Protein AF-A0A1B8NYL0-F1 (afdb_monomer)

Sequence (181 aa):
MKRTAAYLSFSAEQVLPLIREAATTWELPVTEVAGTLRVTLEYGEIRVASEGAGTSVRVASEDAGNLQMLRDLLTGQLSAHGLNPVWEGGSAGRQPANQSIARVADIERLSPPTGGSRSRGRIWRVSRMEDCISACSLVPMAWAGPRRMKTASLNGPAGRRHGIGRFTRLGKLSVMERLHG

Radius of gyration: 26.54 Å; Cα contacts (8 Å, |Δi|>4): 201; chains: 1; bounding box: 51×60×64 Å

Secondary structure (DSSP, 8-state):
-EEEEEEESS-HHHHHHHHHHHHHHTT--EEEETTEEEEEETTEEEEEEEETTEEEEEEEESSHHHHHHHHHHHHHHHHHTT---EEET--TT---TT----EEEEEEE-S---S--------EEEEEEE-------------------------PPP-----------------------

Nearest PDB structures (foldseek):
  2jpi-assembly1_A  TM=6.947E-01  e=6.452E-04  Pseudomonas aeruginosa
  4rjv-assembly2_C  TM=5.872E-01  e=2.806E-02  synthetic construct
  2zl1-assembly1_B  TM=4.839E-01  e=5.111E-01  unclassified
  6ehp-assembly1_B  TM=4.326E-01  e=3.404E-01  Homo sapiens
  3cpt-assembly1_B  TM=4.619E-01  e=9.132E-01  unclassified

Solvent-accessible surface area (backbone atoms only — not comparable to full-atom values): 11942 Å² total; per-residue (Å²): 116,45,75,43,40,26,46,29,90,46,41,40,83,70,49,52,58,56,53,48,52,53,31,57,76,66,72,42,57,72,48,78,53,96,78,28,43,34,39,54,51,97,64,32,40,40,38,38,32,68,46,90,77,15,20,37,40,37,43,38,12,71,45,70,66,46,39,51,51,52,51,52,52,51,45,54,56,36,44,75,73,72,40,72,68,48,56,50,86,58,53,89,86,62,73,58,73,84,59,68,66,62,48,77,72,46,79,51,76,78,63,79,88,71,82,87,73,87,86,75,84,86,67,73,49,79,82,45,82,50,64,78,66,74,66,80,78,90,74,92,77,90,80,92,76,92,78,81,83,77,85,84,78,91,79,83,82,90,79,86,90,86,84,92,74,92,82,88,82,91,84,82,91,79,90,80,92,81,89,87,134

pLDDT: mean 70.58, std 22.88, range [33.12, 96.44]

Foldseek 3Di:
DDKKKWKWLAFCVVVVVLVVVVCVVVVWDWDDDPQWIWTDDPFWIWIWHGDVNTIMIMTDGPDPVSSVVVVVVVQVSCVVVVIHIGMDPPPPPDDDLQDFDWDQPDKDQPDDPPPDDPDDDRDIDRPDTDDGPDSDDDDDDDDDDDDDDDDDDPDDDDDDDDDDDDDDDDDDDDDDDDDDD

Mean predicted aligned error: 17.66 Å

Organism: Halomonas elongata (NCBI:txid2746)

Structure (mmCIF, N/CA/C/O backbone):
data_AF-A0A1B8NYL0-F1
#
_entry.id   AF-A0A1B8NYL0-F1
#
loop_
_atom_site.group_PDB
_atom_site.id
_atom_site.type_symbol
_atom_site.label_atom_id
_atom_site.label_alt_id
_atom_site.label_comp_id
_atom_site.label_asym_id
_atom_site.label_entity_id
_atom_site.label_seq_id
_atom_site.pdbx_PDB_ins_code
_atom_site.Cartn_x
_atom_site.Cartn_y
_atom_site.Cartn_z
_atom_site.occupancy
_atom_site.B_iso_or_equiv
_atom_site.auth_seq_id
_atom_site.auth_comp_id
_atom_site.auth_asym_id
_atom_site.auth_atom_id
_atom_site.pdbx_PDB_model_num
ATOM 1 N N . MET A 1 1 ? 2.485 12.454 -13.696 1.00 84.38 1 MET A N 1
ATOM 2 C CA . MET A 1 1 ? 1.982 11.798 -12.471 1.00 84.38 1 MET A CA 1
ATOM 3 C C . MET A 1 1 ? 1.340 10.460 -12.817 1.00 84.38 1 MET A C 1
ATOM 5 O O . MET A 1 1 ? 0.409 10.414 -13.619 1.00 84.38 1 MET A O 1
ATOM 9 N N . LYS A 1 2 ? 1.889 9.367 -12.286 1.00 91.44 2 LYS A N 1
ATOM 10 C CA . LYS A 1 2 ? 1.415 7.988 -12.457 1.00 91.44 2 LYS A CA 1
ATOM 11 C C . LYS A 1 2 ? 0.683 7.547 -11.185 1.00 91.44 2 LYS A C 1
ATOM 13 O O . LYS A 1 2 ? 0.980 8.030 -10.096 1.00 91.44 2 LYS A O 1
ATOM 18 N N . ARG A 1 3 ? -0.295 6.652 -11.325 1.00 93.69 3 ARG A N 1
ATOM 19 C CA . ARG A 1 3 ? -1.129 6.179 -10.213 1.00 93.69 3 ARG A CA 1
ATOM 20 C C . ARG A 1 3 ? -1.500 4.714 -10.387 1.00 93.69 3 ARG A C 1
ATOM 22 O O . ARG A 1 3 ? -1.682 4.265 -11.517 1.00 93.69 3 ARG A O 1
ATOM 29 N N . THR A 1 4 ? -1.646 4.010 -9.275 1.00 93.88 4 THR A N 1
ATOM 30 C CA . THR A 1 4 ? -2.210 2.658 -9.206 1.00 93.88 4 THR A CA 1
ATOM 31 C C . THR A 1 4 ? -3.116 2.559 -7.983 1.00 93.88 4 THR A C 1
ATOM 33 O O . THR A 1 4 ? -2.989 3.344 -7.038 1.00 93.88 4 THR A O 1
ATOM 36 N N . ALA A 1 5 ? -4.061 1.633 -8.026 1.00 93.94 5 ALA A N 1
ATOM 37 C CA . ALA A 1 5 ? -4.964 1.347 -6.927 1.00 93.94 5 ALA A CA 1
ATOM 38 C C . ALA A 1 5 ? -4.832 -0.125 -6.547 1.00 93.94 5 ALA A C 1
ATOM 40 O O . ALA A 1 5 ? -4.411 -0.944 -7.357 1.00 93.94 5 ALA A O 1
ATOM 41 N N . ALA A 1 6 ? -5.172 -0.456 -5.316 1.00 94.19 6 ALA A N 1
ATOM 42 C CA . ALA A 1 6 ? -5.337 -1.806 -4.835 1.00 94.19 6 ALA A CA 1
ATOM 43 C C . ALA A 1 6 ? -6.587 -1.890 -3.984 1.00 94.19 6 ALA A C 1
ATOM 45 O O . ALA A 1 6 ? -6.919 -0.960 -3.249 1.00 94.19 6 ALA A O 1
ATOM 46 N N . TYR A 1 7 ? -7.221 -3.049 -4.047 1.00 93.75 7 TYR A N 1
ATOM 47 C CA . TYR A 1 7 ? -8.329 -3.391 -3.185 1.00 93.75 7 TYR A CA 1
ATOM 48 C C . TYR A 1 7 ? -7.888 -4.418 -2.143 1.00 93.75 7 TYR A C 1
ATOM 50 O O . TYR A 1 7 ? -7.184 -5.388 -2.442 1.00 93.75 7 TYR A O 1
ATOM 58 N N . LEU A 1 8 ? -8.317 -4.199 -0.905 1.00 93.56 8 LEU A N 1
ATOM 59 C CA . LEU A 1 8 ? -8.168 -5.117 0.215 1.00 93.56 8 LEU A CA 1
ATOM 60 C C . LEU A 1 8 ? -9.558 -5.593 0.632 1.00 93.56 8 LEU A C 1
ATOM 62 O O . LEU A 1 8 ? -10.453 -4.786 0.868 1.00 93.56 8 LEU A O 1
ATOM 66 N N . SER A 1 9 ? -9.719 -6.905 0.806 1.00 93.25 9 SER A N 1
ATOM 67 C CA . SER A 1 9 ? -10.978 -7.513 1.282 1.00 93.25 9 SER A CA 1
ATOM 68 C C . SER A 1 9 ? -11.216 -7.338 2.792 1.00 93.25 9 SER A C 1
ATOM 70 O O . SER A 1 9 ? -12.069 -8.009 3.362 1.00 93.25 9 SER A O 1
ATOM 72 N N . PHE A 1 10 ? -10.440 -6.467 3.438 1.00 93.31 10 PHE A N 1
ATOM 73 C CA . PHE A 1 10 ? -10.477 -6.192 4.871 1.00 93.31 10 PHE A CA 1
ATOM 74 C C . PHE A 1 10 ? -11.076 -4.811 5.120 1.00 93.31 10 PHE A C 1
ATOM 76 O O . PHE A 1 10 ? -10.908 -3.900 4.301 1.00 93.31 10 PHE A O 1
ATOM 83 N N . SER A 1 11 ? -11.756 -4.652 6.255 1.00 94.00 11 SER A N 1
ATOM 84 C CA . SER A 1 11 ? -12.405 -3.389 6.596 1.00 94.00 11 SER A CA 1
ATOM 85 C C . SER A 1 11 ? -11.372 -2.303 6.902 1.00 94.00 11 SER A C 1
ATOM 87 O O . SER A 1 11 ? -10.272 -2.574 7.395 1.00 94.00 11 SER A O 1
ATOM 89 N N . ALA A 1 12 ? -11.742 -1.048 6.647 1.00 92.25 12 ALA A N 1
ATOM 90 C CA . ALA A 1 12 ? -10.858 0.085 6.908 1.00 92.25 12 ALA A CA 1
ATOM 91 C C . ALA A 1 12 ? -10.466 0.174 8.392 1.00 92.25 12 ALA A C 1
ATOM 93 O O . ALA A 1 12 ? -9.343 0.547 8.709 1.00 92.25 12 ALA A O 1
ATOM 94 N N . GLU A 1 13 ? -11.342 -0.250 9.304 1.00 91.06 13 GLU A N 1
ATOM 95 C CA . GLU A 1 13 ? -11.062 -0.299 10.743 1.00 91.06 13 GLU A CA 1
ATOM 96 C C . GLU A 1 13 ? -9.897 -1.230 11.103 1.00 91.06 13 GLU A C 1
ATOM 98 O O . GLU A 1 13 ? -9.175 -0.958 12.056 1.00 91.06 13 GLU A O 1
ATOM 103 N N . GLN A 1 14 ? -9.677 -2.300 10.333 1.00 90.81 14 GLN A N 1
ATOM 104 C CA . GLN A 1 14 ? -8.545 -3.210 10.535 1.00 90.81 14 GLN A CA 1
ATOM 105 C C . GLN A 1 14 ? -7.261 -2.678 9.893 1.00 90.81 14 GLN A C 1
ATOM 107 O O . GLN A 1 14 ? -6.171 -2.854 10.433 1.00 90.81 14 GLN A O 1
ATOM 112 N N . VAL A 1 15 ? -7.380 -2.034 8.731 1.00 93.06 15 VAL A N 1
ATOM 113 C CA . VAL A 1 15 ? -6.229 -1.624 7.913 1.00 93.06 15 VAL A CA 1
ATOM 114 C C . VAL A 1 15 ? -5.655 -0.276 8.360 1.00 93.06 15 VAL A C 1
ATOM 116 O O . VAL A 1 15 ? -4.437 -0.106 8.410 1.00 93.06 15 VAL A O 1
ATOM 119 N N . LEU A 1 16 ? -6.508 0.694 8.699 1.00 93.00 16 LEU A N 1
ATOM 120 C CA . LEU A 1 16 ? -6.088 2.055 9.041 1.00 93.00 16 LEU A CA 1
ATOM 121 C C . LEU A 1 16 ? -5.144 2.123 10.255 1.00 93.00 16 LEU A C 1
ATOM 123 O O . LEU A 1 16 ? -4.154 2.851 10.156 1.00 93.00 16 LEU A O 1
ATOM 127 N N . PRO A 1 17 ? -5.368 1.389 11.367 1.00 93.25 17 PRO A N 1
ATOM 128 C CA . PRO A 1 17 ? -4.449 1.405 12.504 1.00 93.25 17 PRO A CA 1
ATOM 129 C C . PRO A 1 17 ? -3.046 0.915 12.137 1.00 93.25 17 PRO A C 1
ATOM 131 O O . PRO A 1 17 ? -2.071 1.540 12.539 1.00 93.25 17 PRO A O 1
ATOM 134 N N . LEU A 1 18 ? -2.943 -0.133 11.312 1.00 92.81 18 LEU A N 1
ATOM 135 C CA . LEU A 1 18 ? -1.659 -0.691 10.874 1.00 92.81 18 LEU A CA 1
ATOM 136 C C . LEU A 1 18 ? -0.875 0.309 10.022 1.00 92.81 18 LEU A C 1
ATOM 138 O O . LEU A 1 18 ? 0.328 0.489 10.195 1.00 92.81 18 LEU A O 1
ATOM 142 N N . ILE A 1 19 ? -1.562 1.002 9.111 1.00 92.88 19 ILE A N 1
ATOM 143 C CA . ILE A 1 19 ? -0.921 2.013 8.264 1.00 92.88 19 ILE A CA 1
ATOM 144 C C . ILE A 1 19 ? -0.516 3.236 9.091 1.00 92.88 19 ILE A C 1
ATOM 146 O O . ILE A 1 19 ? 0.549 3.802 8.848 1.00 92.88 19 ILE A O 1
ATOM 150 N N . ARG A 1 20 ? -1.318 3.628 10.090 1.00 93.94 20 ARG A N 1
ATOM 151 C CA . ARG A 1 20 ? -0.939 4.686 11.037 1.00 93.94 20 ARG A CA 1
ATOM 152 C C . ARG A 1 20 ? 0.297 4.298 11.841 1.00 93.94 20 ARG A C 1
ATOM 154 O O . ARG A 1 20 ? 1.219 5.098 11.915 1.00 93.94 20 ARG A O 1
ATOM 161 N N . GLU A 1 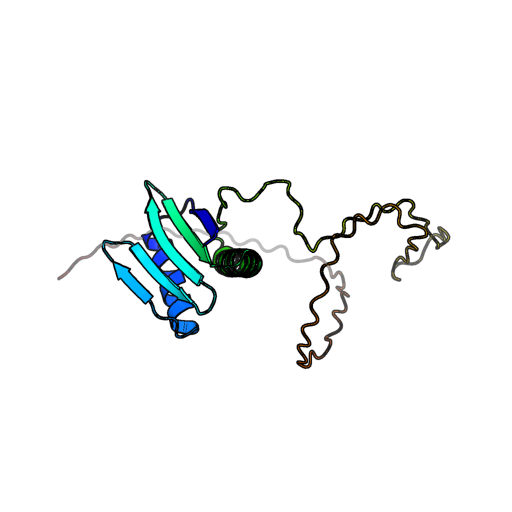21 ? 0.345 3.085 12.382 1.00 94.06 21 GLU A N 1
ATOM 162 C CA . GLU A 1 21 ? 1.493 2.580 13.141 1.00 94.06 21 GLU A CA 1
ATOM 163 C C . GLU A 1 21 ? 2.771 2.556 12.293 1.00 94.06 21 GLU A C 1
ATOM 165 O O . GLU A 1 21 ? 3.816 3.049 12.725 1.00 94.06 21 GLU A O 1
ATOM 170 N N . ALA A 1 22 ? 2.685 2.059 11.056 1.00 91.69 22 ALA A N 1
ATOM 171 C CA . ALA A 1 22 ? 3.805 2.076 10.120 1.00 91.69 22 ALA A CA 1
ATOM 172 C C . ALA A 1 22 ? 4.261 3.509 9.802 1.00 91.69 22 ALA A C 1
ATOM 174 O O . ALA A 1 22 ? 5.456 3.800 9.822 1.00 91.69 22 ALA A O 1
ATOM 175 N N . ALA A 1 23 ? 3.318 4.427 9.566 1.00 93.62 23 ALA A N 1
ATOM 176 C CA . ALA A 1 23 ? 3.638 5.827 9.315 1.00 93.62 23 ALA A CA 1
ATOM 177 C C . ALA A 1 23 ? 4.291 6.495 10.535 1.00 93.62 23 ALA A C 1
ATOM 179 O O . ALA A 1 23 ? 5.263 7.222 10.367 1.00 93.62 23 ALA A O 1
ATOM 180 N N . THR A 1 24 ? 3.830 6.207 11.755 1.00 94.38 24 THR A N 1
ATOM 181 C CA . THR A 1 24 ? 4.459 6.689 12.995 1.00 94.38 24 THR A CA 1
ATOM 182 C C . THR A 1 24 ? 5.864 6.120 13.175 1.00 94.38 24 THR A C 1
ATOM 184 O O . THR A 1 24 ? 6.777 6.862 13.519 1.00 94.38 24 THR A O 1
ATOM 187 N N . THR A 1 25 ? 6.062 4.832 12.889 1.00 93.12 25 THR A N 1
ATOM 188 C CA . THR A 1 25 ? 7.367 4.153 12.997 1.00 93.12 25 THR A CA 1
ATOM 189 C C . THR A 1 25 ? 8.417 4.774 12.076 1.00 93.12 25 THR A C 1
ATOM 191 O O . THR A 1 25 ? 9.605 4.770 12.388 1.00 93.12 25 THR A O 1
ATOM 194 N N . TRP A 1 26 ? 7.981 5.308 10.939 1.00 91.25 26 TRP A N 1
ATOM 195 C CA . TRP A 1 26 ? 8.837 5.963 9.952 1.00 91.25 26 TRP A CA 1
ATOM 196 C C . TRP A 1 26 ? 8.764 7.490 9.998 1.00 91.25 26 TRP A C 1
ATOM 198 O O . TRP A 1 26 ? 9.280 8.139 9.092 1.00 91.25 26 TRP A O 1
ATOM 208 N N . GLU A 1 27 ? 8.114 8.053 11.021 1.00 94.56 27 GLU A N 1
ATOM 209 C CA . GLU A 1 27 ? 7.957 9.500 11.220 1.00 94.56 27 GLU A CA 1
ATOM 210 C C . GLU A 1 27 ? 7.365 10.221 9.993 1.00 94.56 27 GLU A C 1
ATOM 212 O O . GLU A 1 27 ? 7.684 11.371 9.688 1.00 94.56 27 GLU A O 1
ATOM 217 N N . LEU A 1 28 ? 6.480 9.535 9.265 1.00 94.69 28 LEU A N 1
ATOM 218 C CA . LEU A 1 28 ? 5.864 10.057 8.055 1.00 94.69 28 LEU A CA 1
ATOM 219 C C . LEU A 1 28 ? 4.673 10.967 8.385 1.00 94.69 28 LEU A C 1
ATOM 221 O O . LEU A 1 28 ? 3.860 10.644 9.256 1.00 94.69 28 LEU A O 1
ATOM 225 N N . PRO A 1 29 ? 4.495 12.073 7.644 1.00 94.62 29 PRO A N 1
ATOM 226 C CA . PRO A 1 29 ? 3.342 12.943 7.804 1.00 94.62 29 PRO A CA 1
ATOM 227 C C . PRO A 1 29 ? 2.058 12.233 7.357 1.00 94.62 29 PRO A C 1
ATOM 229 O O . PRO A 1 29 ? 1.893 11.850 6.191 1.00 94.62 29 PRO A O 1
ATOM 232 N N . VAL A 1 30 ? 1.124 12.112 8.299 1.00 95.62 30 VAL A N 1
ATOM 233 C CA . VAL A 1 30 ? -0.216 11.565 8.081 1.00 95.62 30 VAL A CA 1
ATOM 234 C C . VAL A 1 30 ? -1.238 12.688 8.181 1.00 95.62 30 VAL A C 1
ATOM 236 O O . VAL A 1 30 ? -1.241 13.467 9.131 1.00 95.62 30 VAL A O 1
ATOM 239 N N . THR A 1 31 ? -2.129 12.774 7.203 1.00 95.81 31 THR A N 1
ATOM 240 C CA . THR A 1 31 ? -3.268 13.692 7.213 1.00 95.81 31 THR A CA 1
ATOM 241 C C . THR A 1 31 ? -4.535 12.894 6.986 1.00 95.81 31 THR A C 1
ATOM 243 O O . THR A 1 31 ? -4.621 12.115 6.041 1.00 95.81 31 THR A O 1
ATOM 246 N N . GLU A 1 32 ? -5.535 13.095 7.829 1.00 93.44 32 GLU A N 1
ATOM 247 C CA . GLU A 1 32 ? -6.837 12.463 7.670 1.00 93.44 32 GLU A CA 1
ATOM 248 C C . GLU A 1 32 ? -7.859 13.498 7.222 1.00 93.44 32 GLU A C 1
ATOM 250 O O . GLU A 1 32 ? -8.021 14.543 7.849 1.00 93.44 32 GLU A O 1
ATOM 255 N N . VAL A 1 33 ? -8.524 13.225 6.101 1.00 90.75 33 VAL A N 1
ATOM 256 C CA . VAL A 1 33 ? -9.507 14.134 5.509 1.00 90.75 33 VAL A CA 1
ATOM 257 C C . VAL A 1 33 ? -10.726 13.324 5.105 1.00 90.75 33 VAL A C 1
ATOM 259 O O . VAL A 1 33 ? -10.622 12.433 4.266 1.00 90.75 33 VAL A O 1
ATOM 262 N N . ALA A 1 34 ? -11.883 13.634 5.697 1.00 87.38 34 ALA A N 1
ATOM 263 C CA . ALA A 1 34 ? -13.169 13.010 5.369 1.00 87.38 34 ALA A CA 1
ATOM 264 C C . ALA A 1 34 ? -13.132 11.462 5.363 1.00 87.38 34 ALA A C 1
ATOM 266 O O . ALA A 1 34 ? -13.640 10.826 4.443 1.00 87.38 34 ALA A O 1
ATOM 267 N N . GLY A 1 35 ? -12.476 10.852 6.359 1.00 85.94 35 GLY A N 1
ATOM 268 C CA . GLY A 1 35 ? -12.351 9.390 6.466 1.00 85.94 35 GLY A CA 1
ATOM 269 C C . GLY A 1 35 ? -11.364 8.755 5.478 1.00 85.94 35 GLY A C 1
ATOM 270 O O . GLY A 1 35 ? -11.295 7.534 5.370 1.00 85.94 35 GLY A O 1
ATOM 271 N N . THR A 1 36 ? -10.590 9.570 4.756 1.00 92.75 36 THR A N 1
ATOM 272 C CA . THR A 1 36 ? -9.460 9.120 3.941 1.00 92.75 36 THR A CA 1
ATOM 273 C C . THR A 1 36 ? -8.157 9.435 4.662 1.00 92.75 36 THR A C 1
ATOM 275 O O . THR A 1 36 ? -7.866 10.595 4.964 1.00 92.75 36 THR A O 1
ATOM 278 N N . LEU A 1 37 ? -7.345 8.409 4.892 1.00 95.69 37 LEU A N 1
ATOM 279 C CA . LEU A 1 37 ? -5.999 8.548 5.427 1.00 95.69 37 LEU A CA 1
ATOM 280 C C . LEU A 1 37 ? -5.028 8.816 4.279 1.00 95.69 37 LEU A C 1
ATOM 282 O O . LEU A 1 37 ? -4.918 8.021 3.346 1.00 95.69 37 LEU A O 1
ATOM 286 N N . ARG A 1 38 ? -4.312 9.933 4.345 1.00 96.44 38 ARG A N 1
ATOM 287 C CA . ARG A 1 38 ? -3.268 10.304 3.395 1.00 96.44 38 ARG A CA 1
ATOM 288 C C . ARG A 1 38 ? -1.919 10.266 4.093 1.00 96.44 38 ARG A C 1
ATOM 290 O O . ARG A 1 38 ? -1.727 10.942 5.097 1.00 96.44 38 ARG A O 1
ATOM 297 N N . VAL A 1 39 ? -0.983 9.516 3.532 1.00 96.06 39 VAL A N 1
ATOM 298 C CA . VAL A 1 39 ? 0.413 9.472 3.970 1.00 96.06 39 VAL A CA 1
ATOM 299 C C . VAL A 1 39 ? 1.264 10.064 2.856 1.00 96.06 39 VAL A C 1
ATOM 301 O O . VAL A 1 39 ? 1.170 9.624 1.706 1.00 96.06 39 VAL A O 1
ATOM 304 N N . THR A 1 40 ? 2.059 11.081 3.182 1.00 94.94 40 THR A N 1
ATOM 305 C CA . THR A 1 40 ? 2.957 11.724 2.211 1.00 94.94 40 THR A CA 1
ATOM 306 C C . THR A 1 40 ? 4.374 11.209 2.419 1.00 94.94 40 THR A C 1
ATOM 308 O O . THR A 1 40 ? 4.879 11.213 3.537 1.00 94.94 40 THR A O 1
ATOM 311 N N . LEU A 1 41 ? 5.007 10.756 1.341 1.00 93.69 41 LEU A N 1
ATOM 312 C CA . LEU A 1 41 ? 6.390 10.295 1.307 1.00 93.69 41 LEU A CA 1
ATOM 313 C C . LEU A 1 41 ? 7.187 11.188 0.353 1.00 93.69 41 LEU A C 1
ATOM 315 O O . LEU A 1 41 ? 6.615 11.840 -0.519 1.00 93.69 41 LEU A O 1
ATOM 319 N N . GLU A 1 42 ? 8.514 11.167 0.466 1.00 91.56 42 GLU A N 1
ATOM 320 C CA . GLU A 1 42 ? 9.402 11.899 -0.452 1.00 91.56 42 GLU A CA 1
ATOM 321 C C . GLU A 1 42 ? 9.149 11.519 -1.923 1.00 91.56 42 GLU A C 1
ATOM 323 O O . GLU A 1 42 ? 9.154 12.365 -2.812 1.00 91.56 42 GLU A O 1
ATOM 328 N N . TYR A 1 43 ? 8.855 10.242 -2.176 1.00 89.06 43 TYR A N 1
ATOM 329 C CA . TYR A 1 43 ? 8.718 9.691 -3.525 1.00 89.06 43 TYR A CA 1
ATOM 330 C C . TYR A 1 43 ? 7.268 9.582 -4.010 1.00 89.06 43 TYR A C 1
ATOM 332 O O . TYR A 1 43 ? 7.032 9.049 -5.097 1.00 89.06 43 TYR A O 1
ATOM 340 N N . GLY A 1 44 ? 6.278 10.029 -3.232 1.00 94.56 44 GLY A N 1
ATOM 341 C CA . GLY A 1 44 ? 4.873 9.935 -3.624 1.00 94.56 44 GLY A CA 1
ATOM 342 C C . GLY A 1 44 ? 3.883 10.027 -2.471 1.00 94.56 44 GLY A C 1
ATOM 343 O O . GLY A 1 44 ? 4.211 10.398 -1.351 1.00 94.56 44 GLY A O 1
ATOM 344 N N . GLU A 1 45 ? 2.636 9.671 -2.748 1.00 95.81 45 GLU A N 1
ATOM 345 C CA . GLU A 1 45 ? 1.562 9.678 -1.760 1.00 95.81 45 GLU A CA 1
ATOM 346 C C . GLU A 1 45 ? 0.806 8.352 -1.740 1.00 95.81 45 GLU A C 1
ATOM 348 O O . GLU A 1 45 ? 0.605 7.704 -2.772 1.00 95.81 45 GLU A O 1
ATOM 353 N N . ILE A 1 46 ? 0.347 7.985 -0.548 1.00 95.94 46 ILE A N 1
ATOM 354 C CA . ILE A 1 46 ? -0.521 6.837 -0.307 1.00 95.94 46 ILE A CA 1
ATOM 355 C C . ILE A 1 46 ? -1.831 7.375 0.256 1.00 95.94 46 ILE A C 1
ATOM 357 O O . ILE A 1 46 ? -1.839 8.173 1.192 1.00 95.94 46 ILE A O 1
ATOM 361 N N . ARG A 1 47 ? -2.952 6.951 -0.320 1.00 96.25 47 ARG A N 1
ATOM 362 C CA . ARG A 1 47 ? -4.297 7.288 0.144 1.00 96.25 47 ARG A CA 1
ATOM 363 C C . ARG A 1 47 ? -5.055 6.013 0.442 1.00 96.25 47 ARG A C 1
ATOM 365 O O . ARG A 1 47 ? -5.092 5.115 -0.391 1.00 96.25 47 ARG A O 1
ATOM 372 N N . VAL A 1 48 ? -5.675 5.952 1.606 1.00 95.88 48 VAL A N 1
ATOM 373 C CA . VAL A 1 48 ? -6.412 4.786 2.081 1.00 95.88 48 VAL A CA 1
ATOM 374 C C . VAL A 1 48 ? -7.803 5.249 2.459 1.00 95.88 48 VAL A C 1
ATOM 376 O O . VAL A 1 48 ? -7.949 6.179 3.250 1.00 95.88 48 VAL A O 1
ATOM 379 N N . ALA A 1 49 ? -8.816 4.627 1.874 1.00 95.62 49 ALA A N 1
ATOM 380 C CA . ALA A 1 49 ? -10.212 4.944 2.133 1.00 95.62 49 ALA A CA 1
ATOM 381 C C . ALA A 1 49 ? -11.030 3.656 2.218 1.00 95.62 49 ALA A C 1
ATOM 383 O O . ALA A 1 49 ? -10.691 2.652 1.585 1.00 95.62 49 ALA A O 1
ATOM 384 N N . SER A 1 50 ? -12.117 3.692 2.981 1.00 93.88 50 SER A N 1
ATOM 385 C CA . SER A 1 50 ? -13.121 2.633 2.948 1.00 93.88 50 SER A CA 1
ATOM 386 C C . SER A 1 50 ? -13.806 2.593 1.580 1.00 93.88 50 SER A C 1
ATOM 388 O O . SER A 1 50 ? -14.126 3.627 0.995 1.00 93.88 50 SER A O 1
ATOM 390 N N . GLU A 1 51 ? -14.030 1.387 1.063 1.00 91.38 51 GLU A N 1
ATOM 391 C CA . GLU A 1 51 ? -14.763 1.173 -0.184 1.00 91.38 51 GLU A CA 1
ATOM 392 C C . GLU A 1 51 ? -15.663 -0.057 -0.041 1.00 91.38 51 GLU A C 1
ATOM 394 O O . GLU A 1 51 ? -15.206 -1.201 -0.055 1.00 91.38 51 GLU A O 1
ATOM 399 N N . GLY A 1 52 ? -16.964 0.184 0.144 1.00 90.12 52 GLY A N 1
ATOM 400 C CA . GLY A 1 52 ? -17.938 -0.875 0.405 1.00 90.12 52 GLY A CA 1
ATOM 401 C C . GLY A 1 52 ? -17.593 -1.671 1.667 1.00 90.12 52 GLY A C 1
ATOM 402 O O . GLY A 1 52 ? -17.477 -1.106 2.751 1.00 90.12 52 GLY A O 1
ATOM 403 N N . ALA A 1 53 ? -17.438 -2.988 1.516 1.00 88.81 53 ALA A N 1
ATOM 404 C CA . ALA A 1 53 ? -17.046 -3.891 2.601 1.00 88.81 53 ALA A CA 1
ATOM 405 C C . ALA A 1 53 ? -15.519 -3.990 2.804 1.00 88.81 53 ALA A C 1
ATOM 407 O O . ALA A 1 53 ? -15.072 -4.644 3.745 1.00 88.81 53 ALA A O 1
ATOM 408 N N . GLY A 1 54 ? -14.725 -3.380 1.922 1.00 93.50 54 GLY A N 1
ATOM 409 C CA . GLY A 1 54 ? -13.270 -3.452 1.942 1.00 93.50 54 GLY A CA 1
ATOM 410 C C . GLY A 1 54 ? -12.599 -2.091 2.074 1.00 93.50 54 GLY A C 1
ATOM 411 O O . GLY A 1 54 ? -13.189 -1.095 2.504 1.00 93.50 54 GLY A O 1
ATOM 412 N N . THR A 1 55 ? -11.327 -2.063 1.692 1.00 95.81 55 THR A N 1
ATOM 413 C CA . THR A 1 55 ? -10.481 -0.870 1.749 1.00 95.81 55 THR A CA 1
ATOM 414 C C . THR A 1 55 ? -9.799 -0.664 0.405 1.00 95.81 55 THR A C 1
ATOM 416 O O . THR A 1 55 ? -9.123 -1.568 -0.088 1.00 95.81 55 THR A O 1
ATOM 419 N N . SER A 1 56 ? -9.923 0.536 -0.165 1.00 95.44 56 SER A N 1
ATOM 420 C CA . SER A 1 56 ? -9.146 0.944 -1.335 1.00 95.44 56 SER A CA 1
ATOM 421 C C . SER A 1 56 ? -7.869 1.644 -0.889 1.00 95.44 56 SER A C 1
ATOM 423 O O . SER A 1 56 ? -7.899 2.614 -0.125 1.00 95.44 56 SER A O 1
ATOM 425 N N . VAL A 1 57 ? -6.748 1.198 -1.441 1.00 95.62 57 VAL A N 1
ATOM 426 C CA . VAL A 1 57 ? -5.435 1.821 -1.301 1.00 95.62 57 VAL A CA 1
ATOM 427 C C . VAL A 1 57 ? -5.037 2.388 -2.654 1.00 95.62 57 VAL A C 1
ATOM 429 O O . VAL A 1 57 ? -4.946 1.667 -3.638 1.00 95.62 57 VAL A O 1
ATOM 432 N N . ARG A 1 58 ? -4.772 3.686 -2.728 1.00 95.62 58 ARG A N 1
ATOM 433 C CA . ARG A 1 58 ? -4.291 4.356 -3.938 1.00 95.62 58 ARG A CA 1
ATOM 434 C C . ARG A 1 58 ? -2.891 4.877 -3.701 1.00 95.62 58 ARG A C 1
ATOM 436 O O . ARG A 1 58 ? -2.632 5.518 -2.688 1.00 95.62 58 ARG A O 1
ATOM 443 N N . VAL A 1 59 ? -2.011 4.634 -4.659 1.00 95.38 59 VAL A N 1
ATOM 444 C CA . VAL A 1 59 ? -0.625 5.096 -4.623 1.00 95.38 59 VAL A CA 1
ATOM 445 C C . VAL A 1 59 ? -0.380 5.954 -5.850 1.00 95.38 59 VAL A C 1
ATOM 447 O O . VAL A 1 59 ? -0.746 5.575 -6.967 1.00 95.38 59 VAL A O 1
ATOM 450 N N . ALA A 1 60 ? 0.228 7.116 -5.648 1.00 95.00 60 ALA A N 1
ATOM 451 C CA . ALA A 1 60 ? 0.611 8.007 -6.728 1.00 95.00 60 ALA A CA 1
ATOM 452 C C . ALA A 1 60 ? 2.058 8.468 -6.565 1.00 95.00 60 ALA A C 1
ATOM 454 O O . ALA A 1 60 ? 2.533 8.705 -5.458 1.00 95.00 60 ALA A O 1
ATOM 455 N N . SER A 1 61 ? 2.748 8.597 -7.692 1.00 95.06 61 SER A N 1
ATOM 456 C CA . SER A 1 61 ? 4.112 9.115 -7.770 1.00 95.06 61 SER A CA 1
ATOM 457 C C . SER A 1 61 ? 4.315 9.828 -9.106 1.00 95.06 61 SER A C 1
ATOM 459 O O . SER A 1 61 ? 3.542 9.657 -10.056 1.00 95.06 61 SER A O 1
ATOM 461 N N . GLU A 1 62 ? 5.341 10.663 -9.202 1.00 93.69 62 GLU A N 1
ATOM 462 C CA . GLU A 1 62 ? 5.718 11.300 -10.463 1.00 93.69 62 GLU A CA 1
ATOM 463 C C . GLU A 1 62 ? 6.378 10.308 -11.423 1.00 93.69 62 GLU A C 1
ATOM 465 O O . GLU A 1 62 ? 6.054 10.312 -12.616 1.00 93.69 62 GLU A O 1
ATOM 470 N N . ASP A 1 63 ? 7.210 9.420 -10.875 1.00 92.69 63 ASP A N 1
ATOM 471 C CA . ASP A 1 63 ? 8.012 8.439 -11.598 1.00 92.69 63 ASP A CA 1
ATOM 472 C C . ASP A 1 63 ? 7.443 7.011 -11.486 1.00 92.69 63 ASP A C 1
ATOM 474 O O . ASP A 1 63 ? 6.837 6.619 -10.486 1.00 92.69 63 ASP A O 1
ATOM 478 N N . ALA A 1 64 ? 7.631 6.214 -12.540 1.00 88.88 64 ALA A N 1
ATOM 479 C CA . ALA A 1 64 ? 7.132 4.842 -12.596 1.00 88.88 64 ALA A CA 1
ATOM 480 C C . ALA A 1 64 ? 7.941 3.870 -11.719 1.00 88.88 64 ALA A C 1
ATOM 482 O O . ALA A 1 64 ? 7.359 2.940 -11.158 1.00 88.88 64 ALA A O 1
ATOM 483 N N . GLY A 1 65 ? 9.253 4.081 -11.580 1.00 89.50 65 GLY A N 1
ATOM 484 C CA . GLY A 1 65 ? 10.112 3.307 -10.685 1.00 89.50 65 GLY A CA 1
ATOM 485 C C . GLY A 1 65 ? 9.751 3.550 -9.223 1.00 89.50 65 GLY A C 1
ATOM 486 O O . GLY A 1 65 ? 9.537 2.595 -8.476 1.00 89.50 65 GLY A O 1
ATOM 487 N N . ASN A 1 66 ? 9.559 4.815 -8.843 1.00 92.69 66 ASN A N 1
ATOM 488 C CA . ASN A 1 66 ? 9.087 5.178 -7.504 1.00 92.69 66 ASN A CA 1
ATOM 489 C C . ASN A 1 66 ? 7.702 4.597 -7.199 1.00 92.69 66 ASN A C 1
ATOM 491 O O . ASN A 1 66 ? 7.477 4.069 -6.110 1.00 92.69 66 ASN A O 1
ATOM 495 N N . LEU A 1 67 ? 6.782 4.618 -8.171 1.00 92.94 67 LEU A N 1
ATOM 496 C CA . LEU A 1 67 ? 5.472 3.984 -8.017 1.00 92.94 67 LEU A CA 1
ATOM 497 C C . LEU A 1 67 ? 5.594 2.477 -7.744 1.00 92.94 67 LEU A C 1
ATOM 499 O O . LEU A 1 67 ? 4.916 1.955 -6.860 1.00 92.94 67 LEU A O 1
ATOM 503 N N . GLN A 1 68 ? 6.462 1.782 -8.485 1.00 90.69 68 GLN A N 1
ATOM 504 C CA . GLN A 1 68 ? 6.697 0.350 -8.306 1.00 90.69 68 GLN A CA 1
ATOM 505 C C . GLN A 1 68 ? 7.322 0.043 -6.938 1.00 90.69 68 GLN A C 1
ATOM 507 O O . GLN A 1 68 ? 6.867 -0.870 -6.253 1.00 90.69 68 GLN A O 1
ATOM 512 N N . MET A 1 69 ? 8.303 0.838 -6.508 1.00 91.81 69 MET A N 1
ATOM 513 C CA . MET A 1 69 ? 8.912 0.720 -5.182 1.00 91.81 69 MET A CA 1
ATOM 514 C C . MET A 1 69 ? 7.876 0.894 -4.063 1.00 91.81 69 MET A C 1
ATOM 516 O O . MET A 1 69 ? 7.819 0.071 -3.150 1.00 91.81 69 MET A O 1
ATOM 520 N N . LEU A 1 70 ? 7.023 1.924 -4.144 1.00 92.94 70 LEU A N 1
ATOM 521 C CA . LEU A 1 70 ? 5.954 2.158 -3.165 1.00 92.94 70 LEU A CA 1
ATOM 522 C C . LEU A 1 70 ? 4.957 0.994 -3.126 1.00 92.94 70 LEU A C 1
ATOM 524 O O . LEU A 1 70 ? 4.520 0.591 -2.047 1.00 92.94 70 LEU A O 1
ATOM 528 N N . ARG A 1 71 ? 4.629 0.426 -4.292 1.00 93.00 71 ARG A N 1
ATOM 529 C CA . ARG A 1 71 ? 3.766 -0.754 -4.412 1.00 93.00 71 ARG A CA 1
ATOM 530 C C . ARG A 1 71 ? 4.346 -1.956 -3.672 1.00 93.00 71 ARG A C 1
ATOM 532 O O . ARG A 1 71 ? 3.634 -2.619 -2.916 1.00 93.00 71 ARG A O 1
ATOM 539 N N . ASP A 1 72 ? 5.627 -2.230 -3.883 1.00 92.69 72 ASP A N 1
ATOM 540 C CA . ASP A 1 72 ? 6.302 -3.394 -3.311 1.00 92.69 72 ASP A CA 1
ATOM 541 C C . ASP A 1 72 ? 6.503 -3.228 -1.800 1.00 92.69 72 ASP A C 1
ATOM 543 O O . ASP A 1 72 ? 6.278 -4.170 -1.042 1.00 92.69 72 ASP A O 1
ATOM 547 N N . LEU A 1 73 ? 6.823 -2.011 -1.349 1.00 92.06 73 LEU A N 1
ATOM 548 C CA . LEU A 1 73 ? 6.922 -1.664 0.068 1.00 92.06 73 LEU A CA 1
ATOM 549 C C . LEU A 1 73 ? 5.583 -1.858 0.790 1.00 92.06 73 LEU A C 1
ATOM 551 O O . LEU A 1 73 ? 5.537 -2.547 1.810 1.00 92.06 73 LEU A O 1
ATOM 555 N N . LEU A 1 74 ? 4.489 -1.312 0.247 1.00 92.69 74 LEU A N 1
ATOM 556 C CA . LEU A 1 74 ? 3.148 -1.498 0.811 1.00 92.69 74 LEU A CA 1
ATOM 557 C C . LEU A 1 74 ? 2.737 -2.967 0.820 1.00 92.69 74 LEU A C 1
ATOM 559 O O . LEU A 1 74 ? 2.212 -3.451 1.818 1.00 92.69 74 LEU A O 1
ATOM 563 N N . THR A 1 75 ? 3.000 -3.687 -0.271 1.00 93.19 75 THR A N 1
ATOM 564 C CA . THR A 1 75 ? 2.702 -5.120 -0.358 1.00 93.19 75 THR A CA 1
ATOM 565 C C . THR A 1 75 ? 3.473 -5.897 0.703 1.00 93.19 75 THR A C 1
ATOM 567 O O . THR A 1 75 ? 2.882 -6.734 1.375 1.00 93.19 75 THR A O 1
ATOM 570 N 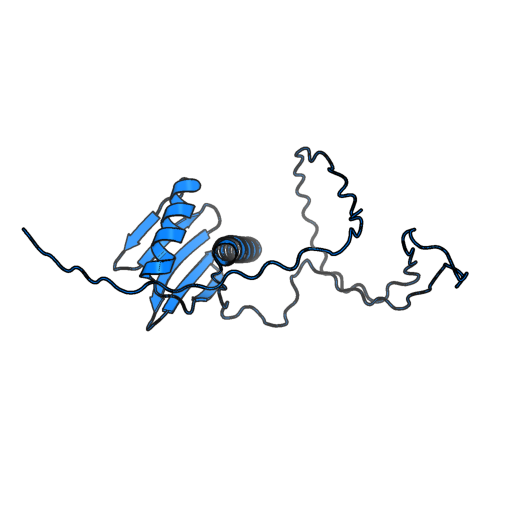N . GLY A 1 76 ? 4.760 -5.599 0.902 1.00 92.31 76 GLY A N 1
ATOM 571 C CA . GLY A 1 76 ? 5.592 -6.243 1.917 1.00 92.31 76 GLY A CA 1
ATOM 572 C C . GLY A 1 76 ? 5.092 -5.998 3.340 1.00 92.31 76 GLY A C 1
ATOM 573 O O . GLY A 1 76 ? 4.972 -6.951 4.108 1.00 92.31 76 GLY A O 1
ATOM 574 N N . GLN A 1 77 ? 4.743 -4.751 3.672 1.00 92.25 77 GLN A N 1
ATOM 575 C CA . GLN A 1 77 ? 4.183 -4.412 4.985 1.00 92.25 77 GLN A CA 1
ATOM 576 C C . GLN A 1 77 ? 2.840 -5.104 5.217 1.00 92.25 77 GLN A C 1
ATOM 578 O O . GLN A 1 77 ? 2.677 -5.824 6.195 1.00 92.25 77 GLN A O 1
ATOM 583 N N . LEU A 1 78 ? 1.895 -4.962 4.287 1.00 92.06 78 LEU A N 1
ATOM 584 C CA . LEU A 1 78 ? 0.569 -5.564 4.417 1.00 92.06 78 LEU A CA 1
ATOM 585 C C . LEU A 1 78 ? 0.652 -7.097 4.502 1.00 92.06 78 LEU A C 1
ATOM 587 O O . LEU A 1 78 ? 0.029 -7.699 5.378 1.00 92.06 78 LEU A O 1
ATOM 591 N N . SER A 1 79 ? 1.499 -7.726 3.681 1.00 92.50 79 SER A N 1
ATOM 592 C CA . SER A 1 79 ? 1.676 -9.185 3.685 1.00 92.50 79 SER A CA 1
ATOM 593 C C . SER A 1 79 ? 2.289 -9.692 4.991 1.00 92.50 79 SER A C 1
ATOM 595 O O . SER A 1 79 ? 1.946 -10.787 5.433 1.00 92.50 79 SER A O 1
ATOM 597 N N . ALA A 1 80 ? 3.152 -8.906 5.646 1.00 91.44 80 ALA A N 1
ATOM 598 C CA . ALA A 1 80 ? 3.692 -9.250 6.964 1.00 91.44 80 ALA A CA 1
ATOM 599 C C . ALA A 1 80 ? 2.594 -9.343 8.041 1.00 91.44 80 ALA A C 1
ATOM 601 O O . ALA A 1 80 ? 2.731 -10.113 8.989 1.00 91.44 80 ALA A O 1
ATOM 602 N N . HIS A 1 81 ? 1.480 -8.629 7.850 1.00 91.56 81 HIS A N 1
ATOM 603 C CA . HIS A 1 81 ? 0.280 -8.697 8.688 1.00 91.56 81 HIS A CA 1
ATOM 604 C C . HIS A 1 81 ? -0.803 -9.642 8.130 1.00 91.56 81 HIS A C 1
ATOM 606 O O . HIS A 1 81 ? -1.927 -9.656 8.627 1.00 91.56 81 HIS A O 1
ATOM 612 N N . GLY A 1 82 ? -0.493 -10.439 7.100 1.00 93.44 82 GLY A N 1
ATOM 613 C CA . GLY A 1 82 ? -1.441 -11.365 6.467 1.00 93.44 82 GLY A CA 1
ATOM 614 C C . GLY A 1 82 ? -2.465 -10.698 5.538 1.00 93.44 82 GLY A C 1
ATOM 615 O O . GLY A 1 82 ? -3.415 -11.349 5.103 1.00 93.44 82 GLY A O 1
ATOM 616 N N . LEU A 1 83 ? -2.280 -9.416 5.217 1.00 93.06 83 LEU A N 1
ATOM 617 C CA . LEU A 1 83 ? -3.132 -8.654 4.313 1.00 93.06 83 LEU A CA 1
ATOM 618 C C . LEU A 1 83 ? -2.537 -8.695 2.902 1.00 93.06 83 LEU A C 1
ATOM 620 O O . LEU A 1 83 ? -1.460 -8.163 2.656 1.00 93.06 83 LEU A O 1
ATOM 624 N N . ASN A 1 84 ? -3.250 -9.302 1.955 1.00 92.25 84 ASN A N 1
ATOM 625 C CA . ASN A 1 84 ? -2.779 -9.431 0.575 1.00 92.25 84 ASN A CA 1
ATOM 626 C C . ASN A 1 84 ? -3.526 -8.441 -0.338 1.00 92.25 84 ASN A C 1
ATOM 628 O O . ASN A 1 84 ? -4.670 -8.719 -0.708 1.00 92.25 84 ASN A O 1
ATOM 632 N N . PRO A 1 85 ? -2.931 -7.286 -0.695 1.00 92.25 85 PRO A N 1
ATOM 633 C CA . PRO A 1 85 ? -3.562 -6.325 -1.596 1.00 92.25 85 PRO A CA 1
ATOM 634 C C . PRO A 1 85 ? -3.648 -6.862 -3.027 1.00 92.25 85 PRO A C 1
ATOM 636 O O . PRO A 1 85 ? -2.681 -7.407 -3.563 1.00 92.25 85 PRO A O 1
ATOM 639 N N . VAL A 1 86 ? -4.794 -6.645 -3.676 1.00 91.88 86 VAL A N 1
ATOM 640 C CA . VAL A 1 86 ? -4.989 -6.939 -5.101 1.00 91.88 86 VAL A CA 1
ATOM 641 C C . VAL A 1 86 ? -4.855 -5.638 -5.885 1.00 91.88 86 VAL A C 1
ATOM 643 O O . VAL A 1 86 ? -5.742 -4.792 -5.834 1.00 91.88 86 VAL A O 1
ATOM 646 N N . TRP A 1 87 ? -3.737 -5.460 -6.590 1.00 91.06 87 TRP A N 1
ATOM 647 C CA . TRP A 1 87 ? -3.449 -4.242 -7.353 1.00 91.06 87 TRP A CA 1
ATOM 648 C C . TRP A 1 87 ? -4.217 -4.186 -8.680 1.00 91.06 87 TRP A C 1
ATOM 650 O O . TRP A 1 87 ? -4.068 -5.053 -9.541 1.00 91.06 87 TRP A O 1
ATOM 660 N N . GLU A 1 88 ? -4.973 -3.113 -8.881 1.00 86.69 88 GLU A N 1
ATOM 661 C CA . GLU A 1 88 ? -5.644 -2.761 -10.127 1.00 86.69 88 GLU A CA 1
ATOM 662 C C . GLU A 1 88 ? -4.650 -2.236 -11.161 1.00 86.69 88 GLU A C 1
ATOM 664 O O . GLU A 1 88 ? -3.791 -1.389 -10.885 1.00 86.69 88 GLU A O 1
ATOM 669 N N . GLY A 1 89 ? -4.761 -2.736 -12.391 1.00 71.56 89 GLY A N 1
ATOM 670 C CA . GLY A 1 89 ? -3.878 -2.317 -13.480 1.00 71.56 89 GLY A CA 1
ATOM 671 C C . GLY A 1 89 ? -2.420 -2.741 -13.286 1.00 71.56 89 GLY A C 1
ATOM 672 O O . GLY A 1 89 ? -1.583 -2.459 -14.148 1.00 71.56 89 GLY A O 1
ATOM 673 N N . GLY A 1 90 ? -2.117 -3.477 -12.206 1.00 54.25 90 GLY A N 1
ATOM 674 C CA . GLY A 1 90 ? -0.974 -4.363 -12.169 1.00 54.25 90 GLY A CA 1
ATOM 675 C C . GLY A 1 90 ? -1.127 -5.250 -13.382 1.00 54.25 90 GLY A C 1
ATOM 676 O O . GLY A 1 90 ? -2.099 -5.991 -13.496 1.00 54.25 90 GLY A O 1
ATOM 677 N N . SER A 1 91 ? -0.243 -5.075 -14.352 1.00 49.69 91 SER A N 1
ATOM 678 C CA . SER A 1 91 ? -0.279 -5.893 -15.537 1.00 49.69 91 SER A CA 1
ATOM 679 C C . SER A 1 91 ? 0.008 -7.321 -15.094 1.00 49.69 91 SER A C 1
ATOM 681 O O . SER A 1 91 ? 1.165 -7.714 -14.967 1.00 49.69 91 SER A O 1
ATOM 683 N N . ALA A 1 92 ? -1.037 -8.075 -14.772 1.00 44.84 92 ALA A N 1
ATOM 684 C CA . ALA A 1 92 ? -0.960 -9.500 -14.565 1.00 44.84 92 ALA A CA 1
ATOM 685 C C . ALA A 1 92 ? -0.422 -10.064 -15.887 1.00 44.84 92 ALA A C 1
ATOM 687 O O . ALA A 1 92 ? -1.144 -10.141 -16.876 1.00 44.84 92 ALA A O 1
ATOM 688 N N . GLY A 1 93 ? 0.895 -10.288 -15.941 1.00 48.78 93 GLY A N 1
ATOM 689 C CA . GLY A 1 93 ? 1.623 -10.700 -17.142 1.00 48.78 93 GLY A CA 1
ATOM 690 C C . GLY A 1 93 ? 2.589 -9.686 -17.776 1.00 48.78 93 GLY A C 1
ATOM 691 O O . GLY A 1 93 ? 3.312 -10.090 -18.681 1.00 48.78 93 GLY A O 1
ATOM 692 N N . ARG A 1 94 ? 2.683 -8.415 -17.343 1.00 49.81 94 ARG A N 1
ATOM 693 C CA . ARG A 1 94 ? 3.744 -7.515 -17.857 1.00 49.81 94 ARG A CA 1
ATOM 694 C C . ARG A 1 94 ? 4.932 -7.552 -16.913 1.00 49.81 94 ARG A C 1
ATOM 696 O O . ARG A 1 94 ? 4.871 -7.118 -15.766 1.00 49.81 94 ARG A O 1
ATOM 703 N N . GLN A 1 95 ? 5.983 -8.145 -17.447 1.00 52.31 95 GLN A N 1
ATOM 704 C CA . GLN A 1 95 ? 7.259 -8.399 -16.811 1.00 52.31 95 GLN A CA 1
ATOM 705 C C . GLN A 1 95 ? 7.854 -7.094 -16.245 1.00 52.31 95 GLN A C 1
ATOM 707 O O . GLN A 1 95 ? 7.786 -6.059 -16.919 1.00 52.31 95 GLN A O 1
ATOM 712 N N . PRO A 1 96 ? 8.420 -7.110 -15.025 1.00 53.84 96 PRO A N 1
ATOM 713 C CA . PRO A 1 96 ? 9.193 -5.989 -14.502 1.00 53.84 96 PRO A CA 1
ATOM 714 C C . PRO A 1 96 ? 10.268 -5.592 -15.518 1.00 53.84 96 PRO A C 1
ATOM 716 O O . PRO A 1 96 ? 10.941 -6.462 -16.067 1.00 53.84 96 PRO A O 1
ATOM 719 N N . ALA A 1 97 ? 10.448 -4.293 -15.769 1.00 57.38 97 ALA A N 1
ATOM 720 C CA . ALA A 1 97 ? 11.391 -3.801 -16.782 1.00 57.38 97 ALA A CA 1
ATOM 721 C C . ALA A 1 97 ? 12.853 -4.225 -16.522 1.00 57.38 97 ALA A C 1
ATOM 723 O O . ALA A 1 97 ? 13.677 -4.193 -17.427 1.00 57.38 97 ALA A O 1
ATOM 724 N N . ASN A 1 98 ? 13.162 -4.649 -15.296 1.00 52.59 98 ASN A N 1
ATOM 725 C CA . ASN A 1 98 ? 14.458 -5.154 -14.853 1.00 52.59 98 ASN A CA 1
ATOM 726 C C . ASN A 1 98 ? 14.518 -6.688 -14.703 1.00 52.59 98 ASN A C 1
ATOM 728 O O . ASN A 1 98 ? 15.519 -7.207 -14.211 1.00 52.59 98 ASN A O 1
ATOM 732 N N . GLN A 1 99 ? 13.472 -7.427 -15.083 1.00 53.31 99 GLN A N 1
ATOM 733 C CA . GLN A 1 99 ? 13.497 -8.888 -15.097 1.00 53.31 99 GLN A CA 1
ATOM 734 C C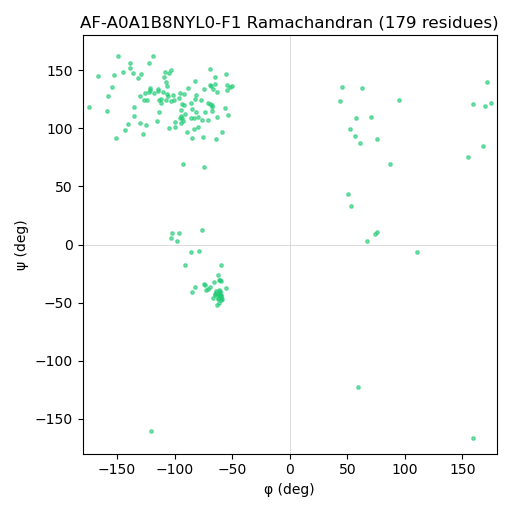 . GLN A 1 99 ? 13.870 -9.381 -16.490 1.00 53.31 99 GLN A C 1
ATOM 736 O O . GLN A 1 99 ? 13.037 -9.415 -17.391 1.00 53.31 99 GLN A O 1
ATOM 741 N N . SER A 1 100 ? 15.109 -9.833 -16.651 1.00 58.78 100 SER A N 1
ATOM 742 C CA . SER A 1 100 ? 15.492 -10.659 -17.793 1.00 58.78 100 SER A CA 1
ATOM 743 C C . SER A 1 100 ? 15.035 -12.090 -17.512 1.00 58.78 100 SER A C 1
ATOM 745 O O . SER A 1 100 ? 15.569 -12.751 -16.622 1.00 58.78 100 SER A O 1
ATOM 747 N N . ILE A 1 101 ? 14.020 -12.571 -18.232 1.00 56.81 101 ILE A N 1
ATOM 748 C CA . ILE A 1 101 ? 13.728 -14.006 -18.276 1.00 56.81 101 ILE A CA 1
ATOM 749 C C . ILE A 1 101 ? 14.681 -14.598 -19.297 1.00 56.81 101 ILE A C 1
ATOM 751 O O . ILE A 1 101 ? 14.759 -14.125 -20.426 1.00 56.81 101 ILE A O 1
ATOM 755 N N . ALA A 1 102 ? 15.383 -15.638 -18.885 1.00 55.72 102 ALA A N 1
ATOM 756 C CA . ALA A 1 102 ? 16.187 -16.442 -19.773 1.00 55.72 102 ALA A CA 1
ATOM 757 C C . ALA A 1 102 ? 15.685 -17.879 -19.704 1.00 55.72 102 ALA A C 1
ATOM 759 O O . ALA A 1 102 ? 15.410 -18.410 -18.621 1.00 55.72 102 ALA A O 1
ATOM 760 N N . ARG A 1 103 ? 15.530 -18.504 -20.870 1.00 56.09 103 ARG A N 1
ATOM 761 C CA . ARG A 1 103 ? 15.103 -19.895 -20.948 1.00 56.09 103 ARG A CA 1
ATOM 762 C C . ARG A 1 103 ? 16.326 -20.776 -20.726 1.00 56.09 103 ARG A C 1
ATOM 764 O O . ARG A 1 103 ? 17.340 -20.644 -21.410 1.00 56.09 103 ARG A O 1
ATOM 771 N N . VAL A 1 104 ? 16.238 -21.680 -19.753 1.00 64.31 104 VAL A N 1
ATOM 772 C CA . VAL A 1 104 ? 17.251 -22.725 -19.577 1.00 64.31 104 VAL A CA 1
ATOM 773 C C . VAL A 1 104 ? 17.075 -23.705 -20.732 1.00 64.31 104 VAL A C 1
ATOM 775 O O . VAL A 1 104 ? 16.070 -24.412 -20.782 1.00 64.31 104 VAL A O 1
ATOM 778 N N . ALA A 1 105 ? 18.004 -23.680 -21.688 1.00 73.06 105 ALA A N 1
ATOM 779 C CA . ALA A 1 105 ? 17.906 -24.485 -22.903 1.00 73.06 105 ALA A CA 1
ATOM 780 C C . ALA A 1 105 ? 18.188 -25.965 -22.622 1.00 73.06 105 ALA A C 1
ATOM 782 O O . ALA A 1 105 ? 17.553 -26.833 -23.212 1.00 73.06 105 ALA A O 1
ATOM 783 N N . ASP A 1 106 ? 19.103 -26.245 -21.692 1.00 65.69 106 ASP A N 1
ATOM 784 C CA . ASP A 1 106 ? 19.457 -27.610 -21.324 1.00 65.69 106 ASP A CA 1
ATOM 785 C C . ASP A 1 106 ? 19.970 -27.702 -19.878 1.00 65.69 106 ASP A C 1
ATOM 787 O O . ASP A 1 106 ? 20.627 -26.784 -19.369 1.00 65.69 106 ASP A O 1
ATOM 791 N N . ILE A 1 107 ? 19.656 -28.818 -19.216 1.00 68.06 107 ILE A N 1
ATOM 792 C CA . ILE A 1 107 ? 20.112 -29.141 -17.860 1.00 68.06 107 ILE A CA 1
ATOM 793 C C . ILE A 1 107 ? 20.796 -30.499 -17.914 1.00 68.06 107 ILE A C 1
ATOM 795 O O . ILE A 1 107 ? 20.146 -31.545 -17.899 1.00 68.06 107 ILE A O 1
ATOM 799 N N . GLU A 1 108 ? 22.124 -30.483 -17.892 1.00 76.62 108 GLU A N 1
ATOM 800 C CA . GLU A 1 108 ? 22.908 -31.709 -17.866 1.00 76.62 108 GLU A CA 1
ATOM 801 C C . GLU A 1 108 ? 23.298 -32.074 -16.428 1.00 76.62 108 GLU A C 1
ATOM 803 O O . GLU A 1 108 ? 23.821 -31.266 -15.644 1.00 76.62 108 GLU A O 1
ATOM 808 N N . ARG A 1 109 ? 23.058 -33.335 -16.061 1.00 64.81 109 ARG A N 1
ATOM 809 C CA . ARG A 1 109 ? 23.493 -33.885 -14.778 1.00 64.81 109 ARG A CA 1
ATOM 810 C C . ARG A 1 109 ? 24.951 -34.332 -14.880 1.00 64.81 109 ARG A C 1
ATOM 812 O O . ARG A 1 109 ? 25.238 -35.379 -15.441 1.00 64.81 109 ARG A O 1
ATOM 819 N N . LEU A 1 110 ? 25.854 -33.605 -14.224 1.00 72.31 110 LEU A N 1
ATOM 820 C CA . LEU A 1 110 ? 27.293 -33.915 -14.234 1.00 72.31 110 LEU A CA 1
ATOM 821 C C . LEU A 1 110 ? 27.727 -35.056 -13.299 1.00 72.31 110 LEU A C 1
ATOM 823 O O . LEU A 1 110 ? 28.903 -35.408 -13.264 1.00 72.31 110 LEU A O 1
ATOM 827 N N . SER A 1 111 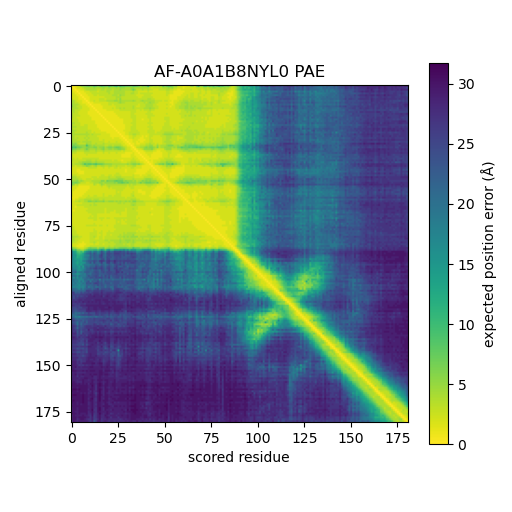? 26.827 -35.608 -12.483 1.00 66.25 111 SER A N 1
ATOM 828 C CA . SER A 1 111 ? 27.186 -36.658 -11.522 1.00 66.25 111 SER A CA 1
ATOM 829 C C . SER A 1 111 ? 26.694 -38.034 -11.980 1.00 66.25 111 SER A C 1
ATOM 831 O O . SER A 1 111 ? 25.486 -38.183 -12.206 1.00 66.25 111 SER A O 1
ATOM 833 N N . PRO A 1 112 ? 27.568 -39.059 -12.023 1.00 65.12 112 PRO A N 1
ATOM 834 C CA . PRO A 1 112 ? 27.153 -40.438 -12.250 1.00 65.12 112 PRO A CA 1
ATOM 835 C C . PRO A 1 112 ? 26.100 -40.879 -11.217 1.00 65.12 112 PRO A C 1
ATOM 837 O O . PRO A 1 112 ? 26.136 -40.447 -10.059 1.00 65.12 112 PRO A O 1
ATOM 840 N N . PRO A 1 113 ? 25.141 -41.749 -11.576 1.00 56.06 113 PRO A N 1
ATOM 841 C CA . PRO A 1 113 ? 24.269 -42.407 -10.612 1.00 56.06 113 PRO A CA 1
ATOM 842 C C . PRO A 1 113 ? 25.047 -43.504 -9.866 1.00 56.06 113 PRO A C 1
ATOM 844 O O . PRO A 1 113 ? 24.766 -44.685 -10.021 1.00 56.06 113 PRO A O 1
ATOM 847 N N . THR A 1 114 ? 26.043 -43.150 -9.054 1.00 56.22 114 THR A N 1
ATOM 848 C CA . THR A 1 114 ? 26.634 -44.132 -8.138 1.00 56.22 114 THR A CA 1
ATOM 849 C C . THR A 1 114 ? 25.680 -44.330 -6.972 1.00 56.22 114 THR A C 1
ATOM 851 O O . THR A 1 114 ? 25.489 -43.440 -6.138 1.00 56.22 114 THR A O 1
ATOM 854 N N . GLY A 1 115 ? 25.024 -45.490 -6.971 1.00 59.72 115 GLY A N 1
ATOM 855 C CA . GLY A 1 115 ? 24.160 -45.940 -5.895 1.00 59.72 115 GLY A CA 1
ATOM 856 C C . GLY A 1 115 ? 24.898 -45.922 -4.560 1.00 59.72 115 GLY A C 1
ATOM 857 O O . GLY A 1 115 ? 26.018 -46.406 -4.447 1.00 59.72 115 GLY A O 1
ATOM 858 N N . GLY A 1 116 ? 24.241 -45.361 -3.548 1.00 60.62 116 GLY A N 1
ATOM 859 C CA . GLY A 1 116 ? 24.651 -45.524 -2.159 1.00 60.62 116 GLY A CA 1
ATOM 860 C C . GLY A 1 116 ? 25.682 -44.517 -1.658 1.00 60.62 116 GLY A C 1
ATOM 861 O O . GLY A 1 116 ? 26.785 -44.890 -1.293 1.00 60.62 116 GLY A O 1
ATOM 862 N N . SER A 1 117 ? 25.298 -43.250 -1.509 1.00 50.41 117 SER A N 1
ATOM 863 C CA . SER A 1 117 ? 25.810 -42.456 -0.387 1.00 50.41 117 SER A CA 1
ATOM 864 C C . SER A 1 117 ? 24.875 -41.288 -0.107 1.00 50.41 117 SER A C 1
ATOM 866 O O . SER A 1 117 ? 24.647 -40.419 -0.949 1.00 50.41 117 SER A O 1
ATOM 868 N N . ARG A 1 118 ? 24.260 -41.308 1.078 1.00 58.19 118 ARG A N 1
ATOM 869 C CA . ARG A 1 118 ? 23.449 -40.199 1.582 1.00 58.19 118 ARG A CA 1
ATOM 870 C C . ARG A 1 118 ? 24.389 -39.032 1.875 1.00 58.19 118 ARG A C 1
ATOM 872 O O . ARG A 1 118 ? 25.414 -39.223 2.514 1.00 58.19 118 ARG A O 1
ATOM 879 N N . SER A 1 119 ? 23.973 -37.833 1.473 1.00 51.62 119 SER A N 1
ATOM 880 C CA . SER A 1 119 ? 24.585 -36.525 1.755 1.00 51.62 119 SER A CA 1
ATOM 881 C C . SER A 1 119 ? 25.854 -36.163 0.967 1.00 51.62 119 SER A C 1
ATOM 883 O O . SER A 1 119 ? 26.971 -36.388 1.411 1.00 51.62 119 SER A O 1
ATOM 885 N N . ARG A 1 120 ? 25.664 -35.500 -0.182 1.00 51.53 120 ARG A N 1
ATOM 886 C CA . ARG A 1 120 ? 26.448 -34.334 -0.645 1.00 51.53 120 ARG A CA 1
ATOM 887 C C . ARG A 1 120 ? 25.713 -33.675 -1.816 1.00 51.53 120 ARG A C 1
ATOM 889 O O . ARG A 1 120 ? 24.998 -34.345 -2.557 1.00 51.53 120 ARG A O 1
ATOM 896 N N . GLY A 1 121 ? 25.804 -32.349 -1.890 1.00 54.44 121 GLY A N 1
ATOM 897 C CA . GLY A 1 121 ? 25.004 -31.494 -2.767 1.00 54.44 121 GLY A CA 1
ATOM 898 C C . GLY A 1 121 ? 24.983 -31.951 -4.225 1.00 54.44 121 GLY A C 1
ATOM 899 O O . GLY A 1 121 ? 26.004 -32.327 -4.792 1.00 54.44 121 GLY A O 1
ATOM 900 N N . ARG A 1 122 ? 23.790 -31.911 -4.823 1.00 54.66 122 ARG A N 1
ATOM 901 C CA . ARG A 1 122 ? 23.592 -32.151 -6.254 1.00 54.66 122 ARG A CA 1
ATOM 902 C C . ARG A 1 122 ? 24.102 -30.930 -7.013 1.00 54.66 122 ARG A C 1
ATOM 904 O O . ARG A 1 122 ? 23.539 -29.850 -6.862 1.00 54.66 122 ARG A O 1
ATOM 911 N N . ILE A 1 123 ? 25.165 -31.111 -7.787 1.00 56.62 123 ILE A N 1
ATOM 912 C CA . ILE A 1 123 ? 25.722 -30.068 -8.647 1.00 56.62 123 ILE A CA 1
ATOM 913 C C . ILE A 1 123 ? 25.087 -30.230 -10.027 1.00 56.62 123 ILE A C 1
ATOM 915 O O . ILE A 1 123 ? 25.196 -31.286 -10.649 1.00 56.62 123 ILE A O 1
ATOM 919 N N . TRP A 1 124 ? 24.415 -29.181 -10.481 1.00 55.09 124 TRP A N 1
ATOM 920 C CA . TRP A 1 124 ? 23.872 -29.067 -11.830 1.00 55.09 124 TRP A CA 1
ATOM 921 C C . TRP A 1 124 ? 24.723 -28.058 -12.594 1.00 55.09 124 TRP A C 1
ATOM 923 O O . TRP A 1 124 ? 25.114 -27.038 -12.024 1.00 55.09 124 TRP A O 1
ATOM 933 N N . ARG A 1 125 ? 25.017 -28.331 -13.867 1.00 55.19 125 ARG A N 1
ATOM 934 C CA . ARG A 1 125 ? 25.608 -27.342 -14.771 1.00 55.19 125 ARG A CA 1
ATOM 935 C C . ARG A 1 125 ? 24.526 -26.897 -15.744 1.00 55.19 125 ARG A C 1
ATOM 937 O O . ARG A 1 125 ? 23.854 -27.726 -16.346 1.00 55.19 125 ARG A O 1
ATOM 944 N N . VAL A 1 126 ? 24.360 -25.585 -15.867 1.00 55.75 126 VAL A N 1
ATOM 945 C CA . VAL A 1 126 ? 23.530 -24.969 -16.904 1.00 55.75 126 VAL A CA 1
ATOM 946 C C . VAL A 1 126 ? 24.468 -24.640 -18.058 1.00 55.75 126 VAL A C 1
ATOM 948 O O . VAL A 1 126 ? 25.342 -23.788 -17.909 1.00 55.75 126 VAL A O 1
ATOM 951 N N . SER A 1 127 ? 24.353 -25.379 -19.161 1.00 48.53 127 SER A N 1
ATOM 952 C CA . SER A 1 127 ? 25.344 -25.355 -20.248 1.00 48.53 127 SER A CA 1
ATOM 953 C C . SER A 1 127 ? 25.031 -24.325 -21.337 1.00 48.53 127 SER A C 1
ATOM 955 O O . SER A 1 127 ? 25.918 -23.972 -22.111 1.00 48.53 127 SER A O 1
ATOM 957 N N . ARG A 1 128 ? 23.790 -23.824 -21.409 1.00 46.31 128 ARG A N 1
ATOM 958 C CA . ARG A 1 128 ? 23.375 -22.872 -22.445 1.00 46.31 128 ARG A CA 1
ATOM 959 C C . ARG A 1 128 ? 22.156 -22.067 -21.995 1.00 46.31 128 ARG A C 1
ATOM 961 O O . ARG A 1 128 ? 21.154 -22.630 -21.554 1.00 46.31 128 ARG A O 1
ATOM 968 N N . MET A 1 129 ? 22.268 -20.748 -22.084 1.00 44.44 129 MET A N 1
ATOM 969 C CA . MET A 1 129 ? 21.193 -19.799 -21.813 1.00 44.44 129 MET A CA 1
ATOM 970 C C . MET A 1 129 ? 20.856 -19.133 -23.147 1.00 44.44 129 MET A C 1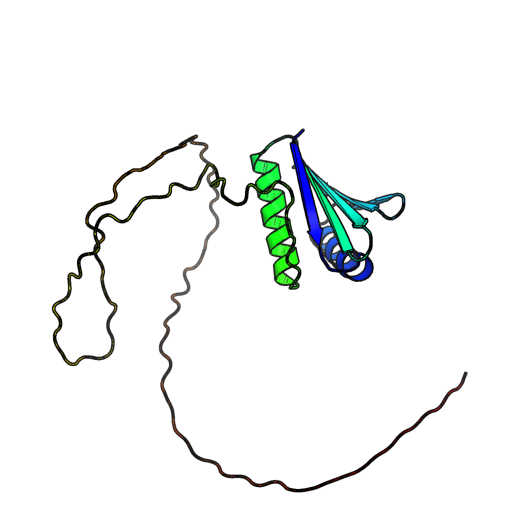
ATOM 972 O O . MET A 1 129 ? 21.722 -18.477 -23.721 1.00 44.44 129 MET A O 1
ATOM 976 N N . GLU A 1 130 ? 19.657 -19.371 -23.677 1.00 46.34 130 GLU A N 1
ATOM 977 C CA . GLU A 1 130 ? 19.217 -18.797 -24.956 1.00 46.34 130 GLU A CA 1
ATOM 978 C C . GLU A 1 130 ? 18.134 -17.738 -24.711 1.00 46.34 130 GLU A C 1
ATOM 980 O O . GLU A 1 130 ? 17.328 -17.861 -23.785 1.00 46.34 130 GLU A O 1
ATOM 985 N N . ASP A 1 131 ? 18.180 -16.688 -25.537 1.00 44.81 131 ASP A N 1
ATOM 986 C CA . ASP A 1 131 ? 17.312 -15.507 -25.544 1.00 44.81 131 ASP A CA 1
ATOM 987 C C . ASP A 1 131 ? 17.337 -14.649 -24.266 1.00 44.81 131 ASP A C 1
ATOM 989 O O . ASP A 1 131 ? 16.498 -14.759 -23.373 1.00 44.81 131 ASP A O 1
ATOM 993 N N . CYS A 1 132 ? 18.280 -13.701 -24.224 1.00 41.34 132 CYS A N 1
ATOM 994 C CA . CYS A 1 132 ? 18.215 -12.549 -23.325 1.00 41.34 132 CYS A CA 1
ATOM 995 C C . CYS A 1 132 ? 17.464 -11.408 -24.020 1.00 41.34 132 CYS A C 1
ATOM 997 O O . CYS A 1 132 ? 18.061 -10.624 -24.759 1.00 41.34 132 CYS A O 1
ATOM 999 N N . ILE A 1 133 ? 16.164 -11.264 -23.759 1.00 47.38 133 ILE A N 1
ATOM 1000 C CA . ILE A 1 133 ? 15.455 -10.020 -24.090 1.00 47.38 133 ILE A CA 1
ATOM 1001 C C . ILE A 1 133 ? 15.864 -8.983 -23.040 1.00 47.38 133 ILE A C 1
ATOM 1003 O O . ILE A 1 133 ? 15.313 -8.922 -21.943 1.00 47.38 133 ILE A O 1
ATOM 1007 N N . SER A 1 134 ? 16.911 -8.222 -23.356 1.00 44.50 134 SER A N 1
ATOM 1008 C CA . SER A 1 134 ? 17.525 -7.254 -22.450 1.00 44.50 134 SER A CA 1
ATOM 1009 C C . SER A 1 134 ? 16.916 -5.867 -22.657 1.00 44.50 134 SER A C 1
ATOM 1011 O O . SER A 1 134 ? 17.234 -5.188 -23.629 1.00 44.50 134 SER A O 1
ATOM 1013 N N . ALA A 1 135 ? 16.084 -5.406 -21.723 1.00 43.22 135 ALA A N 1
ATOM 1014 C CA . ALA A 1 135 ? 15.777 -3.984 -21.564 1.00 43.22 135 ALA A CA 1
ATOM 1015 C C . ALA A 1 135 ? 16.751 -3.385 -20.531 1.00 43.22 135 ALA A C 1
ATOM 1017 O O . ALA A 1 135 ? 16.391 -3.091 -19.395 1.00 43.22 135 ALA A O 1
ATOM 1018 N N . CYS A 1 136 ? 18.031 -3.276 -20.902 1.00 35.69 136 CYS A N 1
ATOM 1019 C CA . CYS A 1 136 ? 19.057 -2.681 -20.044 1.00 35.69 136 CYS A CA 1
ATOM 1020 C C . CYS A 1 136 ? 19.050 -1.153 -20.171 1.00 35.69 136 CYS A C 1
ATOM 1022 O O . CYS A 1 136 ? 19.684 -0.605 -21.069 1.00 35.69 136 CYS A O 1
ATOM 1024 N N . SER A 1 137 ? 18.419 -0.470 -19.217 1.00 38.25 137 SER A N 1
ATOM 1025 C CA . SER A 1 137 ? 18.776 0.908 -18.867 1.00 38.25 137 SER A CA 1
ATOM 1026 C C . SER A 1 137 ? 19.644 0.858 -17.610 1.00 38.25 137 SER A C 1
ATOM 1028 O O . SER A 1 137 ? 19.146 0.638 -16.508 1.00 38.25 137 SER A O 1
ATOM 1030 N N . LEU A 1 138 ? 20.959 0.989 -17.784 1.00 36.34 138 LEU A N 1
ATOM 1031 C CA . LEU A 1 138 ? 21.936 1.070 -16.698 1.00 36.34 138 LEU A CA 1
ATOM 1032 C C . LEU A 1 138 ? 21.755 2.378 -15.910 1.00 36.34 138 LEU A C 1
ATOM 1034 O O . LEU A 1 138 ? 21.987 3.457 -16.447 1.00 36.34 138 LEU A O 1
ATOM 1038 N N . VAL A 1 139 ? 21.432 2.270 -14.621 1.00 36.56 139 VAL A N 1
ATOM 1039 C CA . VAL A 1 139 ? 21.740 3.295 -13.612 1.00 36.56 139 VAL A CA 1
ATOM 1040 C C . VAL A 1 139 ? 22.542 2.604 -12.505 1.00 36.56 139 VAL A C 1
ATOM 1042 O O . VAL A 1 139 ? 22.071 1.600 -11.967 1.00 36.56 139 VAL A O 1
ATOM 1045 N N . PRO A 1 140 ? 23.751 3.076 -12.155 1.00 42.44 140 PRO A N 1
ATOM 1046 C CA . PRO A 1 140 ? 24.513 2.505 -11.059 1.00 42.44 140 PRO A CA 1
ATOM 1047 C C . PRO A 1 140 ? 24.057 3.155 -9.748 1.00 42.44 140 PRO A C 1
ATOM 1049 O O . PRO A 1 140 ? 24.247 4.351 -9.549 1.00 42.44 140 PRO A O 1
ATOM 1052 N N . MET A 1 141 ? 23.491 2.377 -8.825 1.00 35.19 141 MET A N 1
ATOM 1053 C CA . MET A 1 141 ? 23.403 2.784 -7.421 1.00 35.19 141 MET A CA 1
ATOM 1054 C C . MET A 1 141 ? 24.245 1.840 -6.576 1.00 35.19 141 MET A C 1
ATOM 1056 O O . MET A 1 141 ? 23.905 0.679 -6.349 1.00 35.19 141 MET A O 1
ATOM 1060 N N . ALA A 1 142 ? 25.380 2.372 -6.135 1.00 41.41 142 ALA A N 1
ATOM 1061 C CA . ALA A 1 142 ? 26.178 1.813 -5.069 1.00 41.41 142 ALA A CA 1
ATOM 1062 C C . ALA A 1 142 ? 25.417 1.983 -3.748 1.00 41.41 142 ALA A C 1
ATOM 1064 O O . ALA A 1 142 ? 25.137 3.103 -3.328 1.00 41.41 142 ALA A O 1
ATOM 1065 N N . TRP A 1 143 ? 25.124 0.875 -3.071 1.00 41.88 143 TRP A N 1
ATOM 1066 C CA . TRP A 1 143 ? 24.796 0.902 -1.650 1.00 41.88 143 TRP A CA 1
ATOM 1067 C C . TRP A 1 143 ? 25.639 -0.146 -0.931 1.00 41.88 143 TRP A C 1
ATOM 1069 O O . TRP A 1 143 ? 25.440 -1.353 -1.069 1.00 41.88 143 TRP A O 1
ATOM 1079 N N . ALA A 1 144 ? 26.650 0.351 -0.222 1.00 40.66 144 ALA A N 1
ATOM 1080 C CA . ALA A 1 144 ? 27.543 -0.420 0.620 1.00 40.66 144 ALA A CA 1
ATOM 1081 C C . ALA A 1 144 ? 26.990 -0.437 2.051 1.00 40.66 144 ALA A C 1
ATOM 1083 O O . ALA A 1 144 ? 26.858 0.602 2.690 1.00 40.66 144 ALA A O 1
ATOM 1084 N N . GLY A 1 145 ? 26.702 -1.634 2.559 1.00 41.62 145 GLY A N 1
ATOM 1085 C CA . GLY A 1 145 ? 26.398 -1.895 3.964 1.00 41.62 145 GLY A CA 1
ATOM 1086 C C . GLY A 1 145 ? 26.739 -3.355 4.299 1.00 41.62 145 GLY A C 1
ATOM 1087 O O . GLY A 1 145 ? 26.452 -4.242 3.490 1.00 41.62 145 GLY A O 1
ATOM 1088 N N . PRO A 1 146 ? 27.390 -3.650 5.439 1.00 41.34 146 PRO A N 1
ATOM 1089 C CA . PRO A 1 146 ? 28.055 -4.929 5.651 1.00 41.34 146 PRO A CA 1
ATOM 1090 C C . PRO A 1 146 ? 27.054 -6.008 6.081 1.00 41.34 146 PRO A C 1
ATOM 1092 O O . PRO A 1 146 ? 26.521 -5.975 7.189 1.00 41.34 146 PRO A O 1
ATOM 1095 N N . ARG A 1 147 ? 26.833 -7.027 5.242 1.00 42.00 147 ARG A N 1
ATOM 1096 C CA . ARG A 1 147 ? 26.163 -8.262 5.674 1.00 42.00 147 ARG A CA 1
ATOM 1097 C C . ARG A 1 147 ? 27.200 -9.311 6.061 1.00 42.00 147 ARG A C 1
ATOM 1099 O O . ARG A 1 147 ? 27.850 -9.906 5.206 1.00 42.00 147 ARG A O 1
ATOM 1106 N N . ARG A 1 148 ? 27.304 -9.587 7.367 1.00 40.47 148 ARG A N 1
ATOM 1107 C CA . ARG A 1 148 ? 27.848 -10.855 7.878 1.00 40.47 148 ARG A CA 1
ATOM 1108 C C . ARG A 1 148 ? 27.034 -12.003 7.275 1.00 40.47 148 ARG A C 1
ATOM 1110 O O . ARG A 1 148 ? 25.841 -12.124 7.548 1.00 40.47 148 ARG A O 1
ATOM 1117 N N . MET A 1 149 ? 27.683 -12.856 6.487 1.00 33.12 149 MET A N 1
ATOM 1118 C CA . MET A 1 149 ? 27.114 -14.124 6.036 1.00 33.12 149 MET A CA 1
ATOM 1119 C C . MET A 1 149 ? 26.956 -15.066 7.236 1.00 33.12 149 MET A C 1
ATOM 1121 O O . MET A 1 149 ? 27.944 -15.491 7.831 1.00 33.12 149 MET A O 1
ATOM 1125 N N . LYS A 1 150 ? 25.713 -15.413 7.587 1.00 34.78 150 LYS A N 1
ATOM 1126 C CA . LYS A 1 150 ? 25.412 -16.631 8.347 1.00 34.78 150 LYS A CA 1
ATOM 1127 C C . LYS A 1 150 ? 25.150 -17.748 7.342 1.00 34.78 150 LYS A C 1
ATOM 1129 O O . LYS A 1 150 ? 24.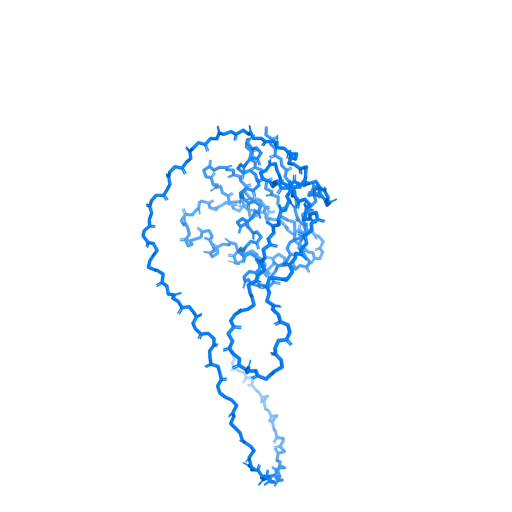160 -17.725 6.619 1.00 34.78 150 LYS A O 1
ATOM 1134 N N . THR A 1 151 ? 26.052 -18.717 7.305 1.00 41.47 151 THR A N 1
ATOM 1135 C CA . THR A 1 151 ? 25.863 -20.019 6.669 1.00 41.47 151 THR A CA 1
ATOM 1136 C C . THR A 1 151 ? 24.731 -20.762 7.381 1.00 41.47 151 THR A C 1
ATOM 1138 O O . THR A 1 151 ? 24.872 -21.186 8.526 1.00 41.47 151 THR A O 1
ATOM 1141 N N . ALA A 1 152 ? 23.587 -20.916 6.714 1.00 34.72 152 ALA A N 1
ATOM 1142 C CA . ALA A 1 152 ? 22.524 -21.804 7.170 1.00 34.72 152 ALA A CA 1
ATOM 1143 C C . ALA A 1 152 ? 22.882 -23.247 6.777 1.00 34.72 152 ALA A C 1
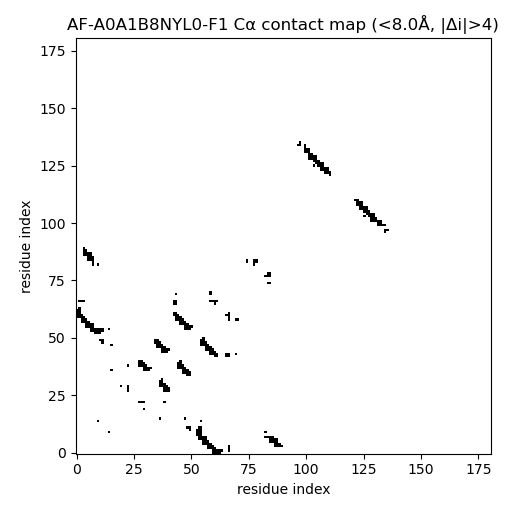ATOM 1145 O O . ALA A 1 152 ? 22.759 -23.647 5.621 1.00 34.72 152 ALA A O 1
ATOM 1146 N N . SER A 1 153 ? 23.371 -24.012 7.752 1.00 38.41 153 SER A N 1
ATOM 1147 C CA . SER A 1 153 ? 23.570 -25.458 7.659 1.00 38.41 153 SER A CA 1
ATOM 1148 C C . SER A 1 153 ? 22.260 -26.158 8.026 1.00 38.41 153 SER A C 1
ATOM 1150 O O . SER A 1 153 ? 21.847 -26.144 9.184 1.00 38.41 153 SER A O 1
ATOM 1152 N N . LEU A 1 154 ? 21.584 -26.751 7.041 1.00 43.16 154 LEU A N 1
ATOM 1153 C CA . LEU A 1 154 ? 20.452 -27.652 7.261 1.00 43.16 154 LEU A CA 1
ATOM 1154 C C . LEU A 1 154 ? 20.990 -29.065 7.528 1.00 43.16 154 LEU A C 1
ATOM 1156 O O . LEU A 1 154 ? 21.195 -29.846 6.603 1.00 43.16 154 LEU A O 1
ATOM 1160 N N . 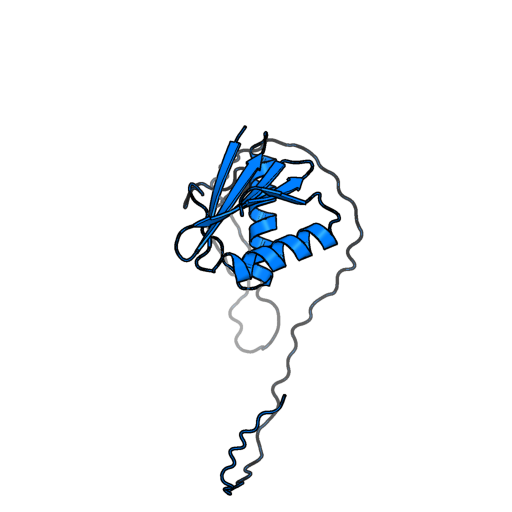ASN A 1 155 ? 21.211 -29.384 8.802 1.00 40.50 155 ASN A N 1
ATOM 1161 C CA . ASN A 1 155 ? 21.400 -30.750 9.292 1.00 40.50 155 ASN A CA 1
ATOM 1162 C C . ASN A 1 155 ? 20.419 -30.992 10.445 1.00 40.50 155 ASN A C 1
ATOM 1164 O O . ASN A 1 155 ? 20.690 -30.638 11.588 1.00 40.50 155 ASN A O 1
ATOM 1168 N N . GLY A 1 156 ? 19.263 -31.581 10.137 1.00 38.72 156 GLY A N 1
ATOM 1169 C CA . GLY A 1 156 ? 18.350 -32.122 11.143 1.00 38.72 156 GLY A CA 1
ATOM 1170 C C . GLY A 1 156 ? 18.582 -33.626 11.313 1.00 38.72 156 GLY A C 1
ATOM 1171 O O . GLY A 1 156 ? 18.519 -34.346 10.313 1.00 38.72 156 GLY A O 1
ATOM 1172 N N . PRO A 1 157 ? 18.831 -34.139 12.531 1.00 53.19 157 PRO A N 1
ATOM 1173 C CA . PRO A 1 157 ? 18.802 -35.570 12.777 1.00 53.19 157 PRO A CA 1
ATOM 1174 C C . PRO A 1 157 ? 17.390 -36.040 13.146 1.00 53.19 157 PRO A C 1
ATOM 1176 O O . PRO A 1 157 ? 16.699 -35.465 13.985 1.00 53.19 157 PRO A O 1
ATOM 1179 N N . ALA A 1 158 ? 16.992 -37.144 12.517 1.00 52.47 158 ALA A N 1
ATOM 1180 C CA . ALA A 1 158 ? 15.842 -37.952 12.889 1.00 52.47 158 ALA A CA 1
ATOM 1181 C C . ALA A 1 158 ? 16.074 -38.636 14.250 1.00 52.47 158 ALA A C 1
ATOM 1183 O O . ALA A 1 158 ? 17.117 -39.254 14.467 1.00 52.47 158 ALA A O 1
ATOM 1184 N N . GLY A 1 159 ? 15.080 -38.584 15.143 1.00 43.25 159 GLY A N 1
ATOM 1185 C CA . GLY A 1 159 ? 15.165 -39.170 16.482 1.00 43.25 159 GLY A CA 1
ATOM 1186 C C . GLY A 1 159 ? 13.817 -39.616 17.056 1.00 43.25 159 GLY A C 1
ATOM 1187 O O . GLY A 1 159 ? 13.136 -38.837 17.696 1.00 43.25 159 GLY A O 1
ATOM 1188 N N . ARG A 1 160 ? 13.497 -40.894 16.805 1.00 45.00 160 ARG A N 1
ATOM 1189 C CA . ARG A 1 160 ? 12.795 -41.909 17.631 1.00 45.00 160 ARG A CA 1
ATOM 1190 C C . ARG A 1 160 ? 11.495 -41.616 18.421 1.00 45.00 160 ARG A C 1
ATOM 1192 O O . ARG A 1 160 ? 11.369 -40.703 19.218 1.00 45.00 160 ARG A O 1
ATOM 1199 N N . ARG A 1 161 ? 10.594 -42.599 18.264 1.00 48.47 161 ARG A N 1
ATOM 1200 C CA . ARG A 1 161 ? 9.349 -42.913 18.990 1.00 48.47 161 ARG A CA 1
ATOM 1201 C C . ARG A 1 161 ? 9.591 -43.313 20.457 1.00 48.47 161 ARG A C 1
ATOM 1203 O O . ARG A 1 161 ? 10.511 -44.094 20.687 1.00 48.47 161 ARG A O 1
ATOM 1210 N N . HIS A 1 162 ? 8.689 -42.923 21.366 1.00 44.00 162 HIS A N 1
ATOM 1211 C CA . HIS A 1 162 ? 7.912 -43.764 22.312 1.00 44.00 162 HIS A CA 1
ATOM 1212 C C . HIS A 1 162 ? 7.160 -42.866 23.313 1.00 44.00 162 HIS A C 1
ATOM 1214 O O . HIS A 1 162 ? 7.729 -41.897 23.799 1.00 44.00 162 HIS A O 1
ATOM 1220 N N . GLY A 1 163 ? 5.911 -43.208 23.652 1.00 37.12 163 GLY A N 1
ATOM 1221 C CA . GLY A 1 163 ? 5.197 -42.569 24.764 1.00 37.12 163 GLY A CA 1
ATOM 1222 C C . GLY A 1 163 ? 3.678 -42.610 24.644 1.00 37.12 163 GLY A C 1
ATOM 1223 O O . GLY A 1 163 ? 3.050 -41.608 24.328 1.00 37.12 163 GLY A O 1
ATOM 1224 N N . ILE A 1 164 ? 3.091 -43.780 24.893 1.00 49.44 164 ILE A N 1
ATOM 1225 C CA . ILE A 1 164 ? 1.652 -43.959 25.113 1.00 49.44 164 ILE A CA 1
ATOM 1226 C C . ILE A 1 164 ? 1.316 -43.350 26.481 1.00 49.44 164 ILE A C 1
ATOM 1228 O O . ILE A 1 164 ? 1.863 -43.785 27.490 1.00 49.44 164 ILE A O 1
ATOM 1232 N N . GLY A 1 165 ? 0.404 -42.379 26.520 1.00 37.03 165 GLY A N 1
ATOM 1233 C CA . GLY A 1 165 ? -0.124 -41.799 27.754 1.00 37.03 165 GLY A CA 1
ATOM 1234 C C . GLY A 1 165 ? -1.605 -41.470 27.606 1.00 37.03 165 GLY A C 1
ATOM 1235 O O . GLY A 1 165 ? -1.965 -40.441 27.045 1.00 37.03 165 GLY A O 1
ATOM 1236 N N . ARG A 1 166 ? -2.465 -42.369 28.098 1.00 44.22 166 ARG A N 1
ATOM 1237 C CA . ARG A 1 166 ? -3.890 -42.113 28.349 1.00 44.22 166 ARG A CA 1
ATOM 1238 C C . ARG A 1 166 ? -4.02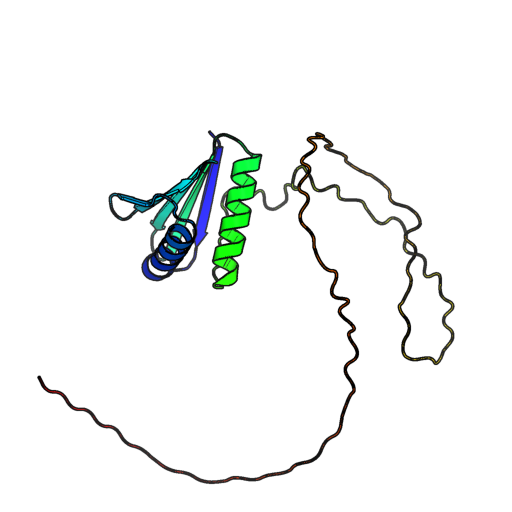0 -41.025 29.417 1.00 44.22 166 ARG A C 1
ATOM 1240 O O . ARG A 1 166 ? -3.481 -41.201 30.502 1.00 44.22 166 ARG A O 1
ATOM 1247 N N . PHE A 1 167 ? -4.839 -40.008 29.169 1.00 40.88 167 PHE A N 1
ATOM 1248 C CA . PHE A 1 167 ? -5.511 -39.268 30.237 1.00 40.88 167 PHE A CA 1
ATOM 1249 C C . PHE A 1 167 ? -6.978 -39.049 29.863 1.00 40.88 167 PHE A C 1
ATOM 1251 O O . PHE A 1 167 ? -7.317 -38.323 28.935 1.00 40.88 167 PHE A O 1
ATOM 1258 N N . THR A 1 168 ? -7.847 -39.736 30.595 1.00 48.22 168 THR A N 1
ATOM 1259 C CA . THR A 1 168 ? -9.296 -39.530 30.654 1.00 48.22 168 THR A CA 1
ATOM 1260 C C . THR A 1 168 ? -9.637 -38.731 31.911 1.00 48.22 168 THR A C 1
ATOM 1262 O O . THR A 1 168 ? -9.321 -39.208 32.998 1.00 48.22 168 THR A O 1
ATOM 1265 N N . ARG A 1 169 ? -10.331 -37.592 31.773 1.00 39.62 169 ARG A N 1
ATOM 1266 C CA . ARG A 1 169 ? -11.508 -37.116 32.556 1.00 39.62 169 ARG A CA 1
ATOM 1267 C C . ARG A 1 169 ? -11.633 -35.589 32.405 1.00 39.62 169 ARG A C 1
ATOM 1269 O O . ARG A 1 169 ? -10.646 -34.898 32.580 1.00 39.62 169 ARG A O 1
ATOM 1276 N N . LEU A 1 170 ? -12.734 -35.032 31.891 1.00 46.62 170 LEU A N 1
ATOM 1277 C CA . LEU A 1 170 ? -14.075 -34.832 32.483 1.00 46.62 170 LEU A CA 1
ATOM 1278 C C . LEU A 1 170 ? -14.105 -33.767 33.601 1.00 46.62 170 LEU A C 1
ATOM 1280 O O . LEU A 1 170 ? -13.638 -34.014 34.706 1.00 46.62 170 LEU A O 1
ATOM 1284 N N . GLY A 1 171 ? -14.733 -32.626 33.295 1.00 37.47 171 GLY A N 1
ATOM 1285 C CA . GLY A 1 171 ? -15.123 -31.547 34.219 1.00 37.47 171 GLY A CA 1
ATOM 1286 C C . GLY A 1 171 ? -15.533 -30.303 33.415 1.00 37.47 171 GLY A C 1
ATOM 1287 O O . GLY A 1 171 ? -14.669 -29.610 32.903 1.00 37.47 171 GLY A O 1
ATOM 1288 N N . LYS A 1 172 ? -16.787 -30.197 32.952 1.00 39.38 172 LYS A N 1
ATOM 1289 C CA . LYS A 1 172 ? -17.933 -29.493 33.579 1.00 39.38 172 LYS A CA 1
ATOM 1290 C C . LYS A 1 172 ? -17.710 -27.990 33.865 1.00 39.38 172 LYS A C 1
ATOM 1292 O O . LYS A 1 172 ? -17.004 -27.648 34.798 1.00 39.38 172 LYS A O 1
ATOM 1297 N N . LEU A 1 173 ? -18.417 -27.172 33.069 1.00 44.41 173 LEU A N 1
ATOM 1298 C CA . LEU A 1 173 ? -19.340 -26.071 33.430 1.00 44.41 173 LEU A CA 1
ATOM 1299 C C . LEU A 1 173 ? -18.970 -25.057 34.534 1.00 44.41 173 LEU A C 1
ATOM 1301 O O . LEU A 1 173 ? -18.858 -25.429 35.695 1.00 44.41 173 LEU A O 1
ATOM 1305 N N . SER A 1 174 ? -18.972 -23.774 34.140 1.00 40.94 174 SER A N 1
ATOM 1306 C CA . SER A 1 174 ? -19.639 -22.589 34.751 1.00 40.94 174 SER A CA 1
ATOM 1307 C C . SER A 1 174 ? -19.184 -21.366 33.928 1.00 40.94 174 SER A C 1
ATOM 1309 O O . SER A 1 174 ? -17.989 -21.237 33.698 1.00 40.94 174 SER A O 1
ATOM 1311 N N . VAL A 1 175 ? -19.990 -20.517 33.274 1.00 48.69 175 VAL A N 1
ATOM 1312 C CA . VAL A 1 175 ? -21.194 -19.736 33.647 1.00 48.69 175 VAL A CA 1
ATOM 1313 C C . VAL A 1 175 ? -21.015 -18.886 34.910 1.00 48.69 175 VAL A C 1
ATOM 1315 O O . VAL A 1 175 ? -21.136 -19.387 36.020 1.00 48.69 175 VAL A O 1
ATOM 1318 N N . MET A 1 176 ? -20.758 -17.594 34.685 1.00 44.50 176 MET A N 1
ATOM 1319 C CA . MET A 1 176 ? -21.063 -16.387 35.483 1.00 44.50 176 MET A CA 1
ATOM 1320 C C . MET A 1 176 ? -20.620 -15.220 34.575 1.00 44.50 176 MET A C 1
ATOM 1322 O O . MET A 1 176 ? -19.476 -15.224 34.140 1.00 44.50 176 MET A O 1
ATOM 1326 N N . GLU A 1 177 ? -21.404 -14.259 34.084 1.00 52.59 177 GLU A N 1
ATOM 1327 C CA . GLU A 1 177 ? -22.588 -13.519 34.552 1.00 52.59 177 GLU A CA 1
ATOM 1328 C C . GLU A 1 177 ? -22.408 -12.779 35.890 1.00 52.59 177 GLU A C 1
ATOM 1330 O O . GLU A 1 177 ? -22.604 -13.361 36.956 1.00 52.59 177 GLU A O 1
ATOM 1335 N N . ARG A 1 178 ? -22.031 -11.488 35.796 1.00 48.88 178 ARG A N 1
ATOM 1336 C CA . ARG A 1 178 ? -22.505 -10.288 36.543 1.00 48.88 178 ARG A CA 1
ATOM 1337 C C . ARG A 1 178 ? -21.557 -9.116 36.230 1.00 48.88 178 ARG A C 1
ATOM 1339 O O . ARG A 1 178 ? -20.351 -9.297 36.316 1.00 48.88 178 ARG A O 1
ATOM 1346 N N . LEU A 1 179 ? -21.988 -7.992 35.647 1.00 65.06 179 LEU A N 1
ATOM 1347 C CA . LEU A 1 179 ? -22.854 -6.898 36.137 1.00 65.06 179 LEU A CA 1
ATOM 1348 C C . LEU A 1 179 ? -22.307 -6.092 37.332 1.00 65.06 179 LEU A C 1
ATOM 1350 O O . LEU A 1 179 ? -21.952 -6.666 38.358 1.00 65.06 179 LEU A O 1
ATOM 1354 N N . HIS A 1 180 ? -22.448 -4.767 37.168 1.00 56.25 180 HIS A N 1
ATOM 1355 C CA . HIS A 1 180 ? -22.304 -3.623 38.085 1.00 56.25 180 HIS A CA 1
ATOM 1356 C C . HIS A 1 180 ? -20.936 -2.912 38.084 1.00 56.25 180 HIS A C 1
ATOM 1358 O O . HIS A 1 180 ? -19.910 -3.543 38.304 1.00 56.25 180 HIS A O 1
ATOM 1364 N N . GLY A 1 181 ? -20.872 -1.596 37.847 1.00 57.53 181 GLY A N 1
ATOM 1365 C CA . GLY A 1 181 ? -21.942 -0.599 37.681 1.00 57.53 181 GLY A CA 1
ATOM 1366 C C . GLY A 1 181 ? -21.433 0.704 37.084 1.00 57.53 181 GLY A C 1
ATOM 1367 O O . GLY A 1 181 ? -20.245 0.746 36.700 1.00 57.53 181 GLY A O 1
#